Protein AF-A0A846D4P1-F1 (afdb_monomer)

Structure (mmCIF, N/CA/C/O backbone):
data_AF-A0A846D4P1-F1
#
_entry.id   AF-A0A846D4P1-F1
#
loop_
_atom_site.group_PDB
_atom_site.id
_atom_site.type_symbol
_atom_site.label_atom_id
_atom_site.label_alt_id
_atom_site.label_comp_id
_atom_site.label_asym_id
_atom_site.label_entity_id
_atom_site.label_seq_id
_atom_site.pdbx_PDB_ins_code
_atom_site.Cartn_x
_atom_site.Cartn_y
_atom_site.Cartn_z
_atom_site.occupancy
_atom_site.B_iso_or_equiv
_atom_site.auth_seq_id
_atom_site.auth_comp_id
_atom_site.auth_asym_id
_atom_site.auth_atom_id
_atom_site.pdbx_PDB_model_num
ATOM 1 N N . MET A 1 1 ? 33.979 7.233 -30.137 1.00 28.39 1 MET A N 1
ATOM 2 C CA . MET A 1 1 ? 33.998 6.087 -29.205 1.00 28.39 1 MET A CA 1
ATOM 3 C C . MET A 1 1 ? 32.798 6.256 -28.294 1.00 28.39 1 MET A C 1
ATOM 5 O O . MET A 1 1 ? 32.695 7.338 -27.726 1.00 28.39 1 MET A O 1
ATOM 9 N N . PRO A 1 2 ? 31.847 5.309 -28.233 1.00 34.62 2 PRO A N 1
ATOM 10 C CA . PRO A 1 2 ? 30.756 5.423 -27.276 1.00 34.62 2 PRO A CA 1
ATOM 11 C C . PRO A 1 2 ? 31.364 5.393 -25.873 1.00 34.62 2 PRO A C 1
ATOM 13 O O . PRO A 1 2 ? 32.268 4.601 -25.602 1.00 34.62 2 PRO A O 1
ATOM 16 N N . VAL A 1 3 ? 30.928 6.322 -25.028 1.00 36.78 3 VAL A N 1
ATOM 17 C CA . VAL A 1 3 ? 31.307 6.387 -23.617 1.00 36.78 3 VAL A CA 1
ATOM 18 C C . VAL A 1 3 ? 30.962 5.029 -23.009 1.00 36.78 3 VAL A C 1
ATOM 20 O O . VAL A 1 3 ? 29.818 4.590 -23.101 1.00 36.78 3 VAL A O 1
ATOM 23 N N . GLY A 1 4 ? 31.962 4.319 -22.487 1.00 37.34 4 GLY A N 1
ATOM 24 C CA . GLY A 1 4 ? 31.746 3.028 -21.847 1.00 37.34 4 GLY A CA 1
ATOM 25 C C . GLY A 1 4 ? 30.900 3.239 -20.601 1.00 37.34 4 GLY A C 1
ATOM 26 O O . GLY A 1 4 ? 31.404 3.730 -19.597 1.00 37.34 4 GLY A O 1
ATOM 27 N N . TYR A 1 5 ? 29.610 2.925 -20.684 1.00 44.97 5 TYR A N 1
ATOM 28 C CA . TYR A 1 5 ? 28.741 2.898 -19.516 1.00 44.97 5 TYR A CA 1
ATOM 29 C C . TYR A 1 5 ? 29.242 1.808 -18.563 1.00 44.97 5 TYR A C 1
ATOM 31 O O . TYR A 1 5 ? 29.567 0.703 -19.004 1.00 44.97 5 TYR A O 1
ATOM 39 N N . GLU A 1 6 ? 29.317 2.110 -17.265 1.00 45.12 6 GLU A N 1
ATOM 40 C CA . GLU A 1 6 ? 29.681 1.112 -16.258 1.00 45.12 6 GLU A CA 1
ATOM 41 C C . GLU A 1 6 ? 28.754 -0.116 -16.352 1.00 45.12 6 GLU A C 1
ATOM 43 O O . GLU A 1 6 ? 27.560 0.019 -16.673 1.00 45.12 6 GLU A O 1
ATOM 48 N N . PRO A 1 7 ? 29.273 -1.335 -16.103 1.00 51.81 7 PRO A N 1
ATOM 49 C CA . PRO A 1 7 ? 28.432 -2.517 -16.018 1.00 51.81 7 PRO A CA 1
ATOM 50 C C . PRO A 1 7 ? 27.329 -2.256 -14.999 1.00 51.81 7 PRO A C 1
ATOM 52 O O . PRO A 1 7 ? 27.557 -1.669 -13.943 1.00 51.81 7 PRO A O 1
ATOM 55 N N . TYR A 1 8 ? 26.118 -2.666 -15.357 1.00 55.81 8 TYR A N 1
ATOM 56 C CA . TYR A 1 8 ? 24.952 -2.518 -14.507 1.00 55.81 8 TYR A CA 1
ATOM 57 C C . TYR A 1 8 ? 25.258 -2.981 -13.076 1.00 55.81 8 TYR A C 1
ATOM 59 O O . TYR A 1 8 ? 25.902 -4.029 -12.928 1.00 55.81 8 TYR A O 1
ATOM 67 N N . PRO A 1 9 ? 24.856 -2.233 -12.030 1.00 57.22 9 PRO A N 1
ATOM 68 C CA . PRO A 1 9 ? 25.246 -2.570 -10.673 1.00 57.22 9 PRO A CA 1
ATOM 69 C C . PRO A 1 9 ? 24.763 -3.985 -10.343 1.00 57.22 9 PRO A C 1
ATOM 71 O O . PRO A 1 9 ? 23.569 -4.257 -10.252 1.00 57.22 9 PRO A O 1
ATOM 74 N N . LYS A 1 10 ? 25.724 -4.898 -10.158 1.00 62.25 10 LYS A N 1
ATOM 75 C CA . LYS A 1 10 ? 25.488 -6.310 -9.803 1.00 62.25 10 LYS A CA 1
ATOM 76 C C . LYS A 1 10 ? 25.004 -6.494 -8.361 1.00 62.25 10 LYS A C 1
ATOM 78 O O . LYS A 1 10 ? 24.824 -7.624 -7.912 1.00 62.25 10 LYS A O 1
ATOM 83 N N . LYS A 1 11 ? 24.836 -5.387 -7.636 1.00 65.62 11 LYS A N 1
ATOM 84 C CA . LYS A 1 11 ? 24.346 -5.325 -6.267 1.00 65.62 11 LYS A CA 1
ATOM 85 C C . LYS A 1 11 ? 23.117 -4.427 -6.227 1.00 65.62 11 LYS A C 1
ATOM 87 O O . LYS A 1 11 ? 23.155 -3.306 -6.734 1.00 65.62 11 LYS A O 1
ATOM 92 N N . ILE A 1 12 ? 22.046 -4.924 -5.619 1.00 69.69 12 ILE A N 1
ATOM 93 C CA . ILE A 1 12 ? 20.823 -4.144 -5.424 1.00 69.69 12 ILE A CA 1
ATOM 94 C C . ILE A 1 12 ? 21.092 -3.034 -4.395 1.00 69.69 12 ILE A C 1
ATOM 96 O O . ILE A 1 12 ? 21.720 -3.321 -3.369 1.00 69.69 12 ILE A O 1
ATOM 100 N N . PRO A 1 13 ? 20.596 -1.798 -4.610 1.00 71.69 13 PRO A N 1
ATOM 1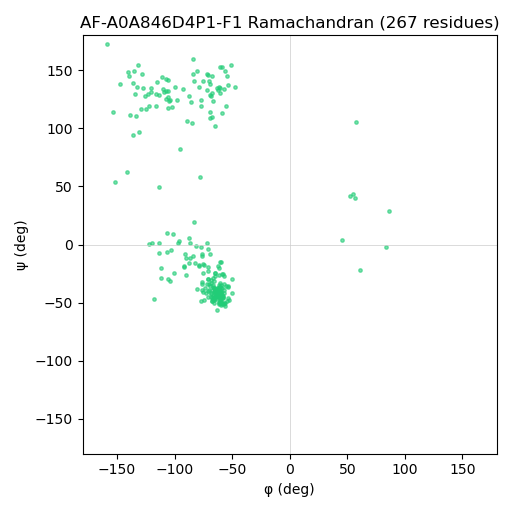01 C CA . PRO A 1 13 ? 20.556 -0.766 -3.573 1.00 71.69 13 PRO A CA 1
ATOM 102 C C . PRO A 1 13 ? 19.910 -1.279 -2.284 1.00 71.69 13 PRO A C 1
ATOM 104 O O . PRO A 1 13 ? 19.079 -2.196 -2.318 1.00 71.69 13 PRO A O 1
ATOM 107 N N . SER A 1 14 ? 20.256 -0.690 -1.140 1.00 73.62 14 SER A N 1
ATOM 108 C CA . SER A 1 14 ? 19.686 -1.115 0.138 1.00 73.62 14 SER A CA 1
ATOM 109 C C . SER A 1 14 ? 18.166 -0.948 0.136 1.00 73.62 14 SER A C 1
ATOM 111 O O . SER A 1 14 ? 17.614 -0.094 -0.556 1.00 73.62 14 SER A O 1
ATOM 113 N N . ALA A 1 15 ? 17.458 -1.751 0.929 1.00 73.00 15 ALA A N 1
ATOM 114 C CA . ALA A 1 15 ? 15.995 -1.759 0.932 1.00 73.00 15 ALA A CA 1
ATOM 115 C C . ALA A 1 15 ? 15.375 -0.377 1.254 1.00 73.00 15 ALA A C 1
ATOM 117 O O . ALA A 1 15 ? 14.273 -0.080 0.809 1.00 73.00 15 ALA A O 1
ATOM 118 N N . ASN A 1 16 ? 16.097 0.496 1.962 1.00 69.44 16 ASN A N 1
ATOM 119 C CA . ASN A 1 16 ? 15.641 1.851 2.286 1.00 69.44 16 ASN A CA 1
ATOM 120 C C . ASN A 1 16 ? 15.797 2.850 1.129 1.00 69.44 16 ASN A C 1
ATOM 122 O O . ASN A 1 16 ? 15.146 3.894 1.140 1.00 69.44 16 ASN A O 1
ATOM 126 N N . GLU A 1 17 ? 16.639 2.531 0.147 1.00 73.44 17 GLU A N 1
ATOM 127 C CA . GLU A 1 17 ? 16.913 3.378 -1.014 1.00 73.44 17 GLU A CA 1
ATOM 128 C C . GLU A 1 17 ? 15.954 3.077 -2.167 1.00 73.44 17 GLU A C 1
ATOM 130 O O . GLU A 1 17 ? 15.654 3.970 -2.935 1.00 73.44 17 GLU A O 1
ATOM 135 N N . ARG A 1 18 ? 15.397 1.864 -2.277 1.00 80.56 18 ARG A N 1
ATOM 136 C CA . ARG A 1 18 ? 14.581 1.437 -3.434 1.00 80.56 18 ARG A CA 1
ATOM 137 C C . ARG A 1 18 ? 13.074 1.453 -3.167 1.00 80.56 18 ARG A C 1
ATOM 139 O O . ARG A 1 18 ? 12.574 0.667 -2.373 1.00 80.56 18 ARG A O 1
ATOM 146 N N . ARG A 1 19 ? 12.313 2.257 -3.912 1.00 82.19 19 ARG A N 1
ATOM 147 C CA . ARG A 1 19 ? 10.835 2.291 -3.858 1.00 82.19 19 ARG A CA 1
ATOM 148 C C . ARG A 1 19 ? 10.160 1.603 -5.037 1.00 82.19 19 ARG A C 1
ATOM 150 O O . ARG A 1 19 ? 9.074 1.047 -4.872 1.00 82.19 19 ARG A O 1
ATOM 157 N N . VAL A 1 20 ? 10.790 1.622 -6.208 1.00 87.56 20 VAL A N 1
ATOM 158 C CA . VAL A 1 20 ? 10.239 1.056 -7.445 1.00 87.56 20 VAL A CA 1
ATOM 159 C C . VAL A 1 20 ? 11.288 0.198 -8.134 1.00 87.56 20 VAL A C 1
ATOM 161 O O . VAL A 1 20 ? 12.442 0.606 -8.238 1.00 87.56 20 VAL A O 1
ATOM 164 N N . ILE A 1 21 ? 10.895 -0.981 -8.616 1.00 88.88 21 ILE A N 1
ATOM 165 C CA . ILE A 1 21 ? 11.756 -1.842 -9.432 1.00 88.88 21 ILE A CA 1
ATOM 166 C C . ILE A 1 21 ? 11.103 -2.066 -10.792 1.00 88.88 21 ILE A C 1
ATOM 168 O O . ILE A 1 21 ? 9.923 -2.402 -10.860 1.00 88.88 21 ILE A O 1
ATOM 172 N N . ILE A 1 22 ? 11.859 -1.892 -11.872 1.00 86.81 22 ILE A N 1
ATOM 173 C CA . ILE A 1 22 ? 11.429 -2.257 -13.225 1.00 86.81 22 ILE A CA 1
ATOM 174 C C . ILE A 1 22 ? 12.185 -3.517 -13.628 1.00 86.81 22 ILE A C 1
ATOM 176 O O . ILE A 1 22 ? 13.410 -3.487 -13.739 1.00 86.81 22 ILE A O 1
ATOM 180 N N . VAL A 1 23 ? 11.451 -4.598 -13.870 1.00 87.81 23 VAL A N 1
ATOM 181 C CA . VAL A 1 23 ? 12.016 -5.865 -14.334 1.00 87.81 23 VAL A CA 1
ATOM 182 C C . VAL A 1 23 ? 12.129 -5.838 -15.854 1.00 87.81 23 VAL A C 1
ATOM 184 O O . VAL A 1 23 ? 11.139 -5.623 -16.558 1.00 87.81 23 VAL A O 1
ATOM 187 N N . LEU A 1 24 ? 13.331 -6.038 -16.375 1.00 81.94 24 LEU A N 1
ATOM 188 C CA . LEU A 1 24 ? 13.642 -6.012 -17.800 1.00 81.94 24 LEU A CA 1
ATOM 189 C C . LEU A 1 24 ? 14.537 -7.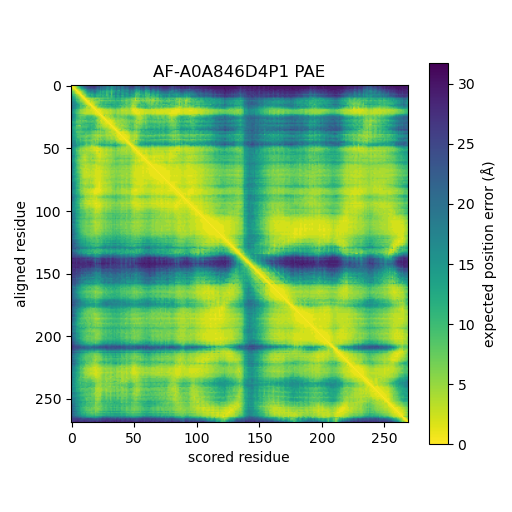199 -18.145 1.00 81.94 24 LEU A C 1
ATOM 191 O O . LEU A 1 24 ? 15.370 -7.563 -17.326 1.00 81.94 24 LEU A O 1
ATOM 195 N N . PRO A 1 25 ? 14.463 -7.748 -19.362 1.00 76.00 25 PRO A N 1
ATOM 196 C CA . PRO A 1 25 ? 15.445 -8.741 -19.767 1.00 76.00 25 PRO A CA 1
ATOM 197 C C . PRO A 1 25 ? 16.801 -8.060 -20.017 1.00 76.00 25 PRO A C 1
ATOM 199 O O . PRO A 1 25 ? 16.860 -6.909 -20.469 1.00 76.00 25 PRO A O 1
ATOM 202 N N . GLY A 1 26 ? 17.901 -8.759 -19.723 1.00 69.75 26 GLY A N 1
ATOM 203 C CA . GLY A 1 26 ? 19.260 -8.209 -19.817 1.00 69.75 26 GLY A CA 1
ATOM 204 C C . GLY A 1 26 ? 19.621 -7.590 -21.177 1.00 69.75 26 GLY A C 1
ATOM 205 O O . GLY A 1 26 ? 20.247 -6.532 -21.239 1.00 69.75 26 GLY A O 1
ATOM 206 N N . ASP A 1 27 ? 19.151 -8.172 -22.283 1.00 70.62 27 ASP A N 1
ATOM 207 C CA . ASP A 1 27 ? 19.361 -7.653 -23.644 1.00 70.62 27 ASP A CA 1
ATOM 208 C C . ASP A 1 27 ? 18.662 -6.302 -23.885 1.00 70.62 27 ASP A C 1
ATOM 210 O O . ASP A 1 27 ? 19.149 -5.447 -24.632 1.00 70.62 27 ASP A O 1
ATOM 214 N N . LYS A 1 28 ? 17.525 -6.079 -23.223 1.00 70.75 28 LYS A N 1
ATOM 215 C CA . LYS A 1 28 ? 16.766 -4.830 -23.279 1.00 70.75 28 LYS A CA 1
ATOM 216 C C . LYS A 1 28 ? 17.413 -3.725 -22.455 1.00 70.75 28 LYS A C 1
ATOM 218 O O . LYS A 1 28 ? 17.336 -2.572 -22.871 1.00 70.75 28 LYS A O 1
ATOM 223 N N . ILE A 1 29 ? 18.084 -4.052 -21.351 1.00 68.81 29 ILE A N 1
ATOM 224 C CA . ILE A 1 29 ? 18.858 -3.076 -20.565 1.00 68.81 29 ILE A CA 1
ATOM 225 C C . ILE A 1 29 ? 19.958 -2.450 -21.437 1.00 68.81 29 ILE A C 1
ATOM 227 O O . ILE A 1 29 ? 20.115 -1.228 -21.454 1.00 68.81 29 ILE A O 1
ATOM 231 N N . GLU A 1 30 ? 20.650 -3.261 -22.239 1.00 67.75 30 GLU A N 1
ATOM 232 C CA . GLU A 1 30 ? 21.660 -2.770 -23.187 1.00 67.75 30 GLU A CA 1
ATOM 233 C C . GLU A 1 30 ? 21.044 -1.996 -24.367 1.00 67.75 30 GLU A C 1
ATOM 235 O O . GLU A 1 30 ? 21.612 -1.009 -24.835 1.00 67.75 30 GLU A O 1
ATOM 240 N N . GLN A 1 31 ? 19.848 -2.371 -24.834 1.00 69.00 31 GLN A N 1
ATOM 241 C CA . GLN A 1 31 ? 19.131 -1.594 -25.856 1.00 69.00 31 GLN A CA 1
ATOM 242 C C . GLN A 1 31 ? 18.710 -0.208 -25.348 1.00 69.00 31 GLN A C 1
ATOM 244 O O . GLN A 1 31 ? 18.798 0.759 -26.103 1.00 69.00 31 GLN A O 1
ATOM 249 N N . ILE A 1 32 ? 18.307 -0.085 -24.077 1.00 69.12 32 ILE A N 1
ATOM 250 C CA . ILE A 1 32 ? 17.922 1.199 -23.471 1.00 69.12 32 ILE A CA 1
ATOM 251 C C . ILE A 1 32 ? 19.087 2.187 -23.488 1.00 69.12 32 ILE A C 1
ATOM 253 O O . ILE A 1 32 ? 18.875 3.347 -23.826 1.00 69.12 32 ILE A O 1
ATOM 257 N N . ARG A 1 33 ? 20.312 1.729 -23.205 1.00 67.94 33 ARG A N 1
ATOM 258 C CA . ARG A 1 33 ? 21.530 2.563 -23.231 1.00 67.94 33 ARG A CA 1
ATOM 259 C C . ARG A 1 33 ? 21.802 3.207 -24.587 1.00 67.94 33 ARG A C 1
ATOM 261 O O . ARG A 1 33 ? 22.443 4.248 -24.657 1.00 67.94 33 ARG A O 1
ATOM 268 N N . ASN A 1 34 ? 21.303 2.593 -25.655 1.00 69.25 34 ASN A N 1
ATOM 269 C CA . ASN A 1 34 ? 21.483 3.058 -27.023 1.00 69.25 34 ASN A CA 1
ATOM 270 C C . ASN A 1 34 ? 20.285 3.885 -27.543 1.00 69.25 34 ASN A C 1
ATOM 272 O O . ASN A 1 34 ? 20.297 4.319 -28.697 1.00 69.25 34 ASN A O 1
ATOM 276 N N . ASP A 1 35 ? 19.245 4.115 -26.727 1.00 72.31 35 ASP A N 1
ATOM 277 C CA . ASP A 1 35 ? 18.084 4.935 -27.096 1.00 72.31 35 ASP A CA 1
ATOM 278 C C . ASP A 1 35 ? 18.426 6.434 -27.056 1.00 72.31 35 ASP A C 1
ATOM 280 O O . ASP A 1 35 ? 19.085 6.924 -26.142 1.00 72.31 35 ASP A O 1
ATOM 284 N N . LYS A 1 36 ? 17.912 7.213 -28.016 1.00 70.75 36 LYS A N 1
ATOM 285 C CA . LYS A 1 36 ? 18.115 8.676 -28.070 1.00 70.75 36 LYS A CA 1
ATOM 286 C C . LYS A 1 36 ? 17.541 9.418 -26.856 1.00 70.75 36 LYS A C 1
ATOM 288 O O . LYS A 1 36 ? 17.913 10.560 -26.608 1.00 70.75 36 LYS A O 1
ATOM 293 N N . ASN A 1 37 ? 16.611 8.802 -26.130 1.00 69.19 37 ASN A N 1
ATOM 294 C CA . ASN A 1 37 ? 16.033 9.318 -24.894 1.00 69.19 37 ASN A CA 1
ATOM 295 C C . ASN A 1 37 ? 16.635 8.665 -23.642 1.00 69.19 37 ASN A C 1
ATOM 297 O O . ASN A 1 37 ? 16.105 8.897 -22.552 1.00 69.19 37 ASN A O 1
ATOM 301 N N . TYR A 1 38 ? 17.709 7.874 -23.773 1.00 72.00 38 TYR A N 1
ATOM 302 C CA . TYR A 1 38 ? 18.373 7.232 -22.640 1.00 72.00 38 TYR A CA 1
ATOM 303 C C . TYR A 1 38 ? 18.726 8.245 -21.561 1.00 72.00 38 TYR A C 1
ATOM 305 O O . TYR A 1 38 ? 18.354 8.041 -20.416 1.00 72.00 38 TYR A O 1
ATOM 313 N N . ASP A 1 39 ? 19.324 9.379 -21.930 1.00 69.00 39 ASP A N 1
ATOM 314 C CA . ASP A 1 39 ? 19.731 10.399 -20.961 1.00 69.00 39 ASP A CA 1
ATOM 315 C C . ASP A 1 39 ? 18.548 10.931 -20.143 1.00 69.00 39 ASP A C 1
ATOM 317 O O . ASP A 1 39 ? 18.680 11.129 -18.943 1.00 69.00 39 ASP A O 1
ATOM 321 N N . LYS A 1 40 ? 17.359 11.092 -20.743 1.00 71.19 40 LYS A N 1
ATOM 322 C CA . LYS A 1 40 ? 16.149 11.529 -20.019 1.00 71.19 40 LYS A CA 1
ATOM 323 C C . LYS A 1 40 ? 15.607 10.446 -19.093 1.00 71.19 40 LYS A C 1
ATOM 325 O O . LYS A 1 40 ? 15.164 10.746 -17.988 1.00 71.19 40 LYS A O 1
ATOM 330 N N . PHE A 1 41 ? 15.623 9.195 -19.541 1.00 72.88 41 PHE A N 1
ATOM 331 C CA . PHE A 1 41 ? 15.202 8.060 -18.724 1.00 72.88 41 PHE A CA 1
ATOM 332 C C . PHE A 1 41 ? 16.166 7.827 -17.561 1.00 72.88 41 PHE A C 1
ATOM 334 O O . PHE A 1 41 ? 15.736 7.751 -16.413 1.00 72.88 41 PHE A O 1
ATOM 341 N N . TYR A 1 42 ? 17.465 7.802 -17.846 1.00 70.44 42 TYR A N 1
ATOM 342 C CA . TYR A 1 42 ? 18.534 7.678 -16.870 1.00 70.44 42 TYR A CA 1
ATOM 343 C C . TYR A 1 42 ? 18.501 8.836 -15.871 1.00 70.44 42 TYR A C 1
ATOM 345 O O . TYR A 1 42 ? 18.518 8.586 -14.672 1.00 70.44 42 TYR A O 1
ATOM 353 N N . GLN A 1 43 ? 18.304 10.079 -16.328 1.00 66.81 43 GLN A N 1
ATOM 354 C CA . GLN A 1 43 ? 18.055 11.219 -15.442 1.00 66.81 43 GLN A CA 1
ATOM 355 C C . GLN A 1 43 ? 16.786 11.038 -14.607 1.00 66.81 43 GLN A C 1
ATOM 357 O O . GLN A 1 43 ? 16.813 11.365 -13.430 1.00 66.81 43 GLN A O 1
ATOM 362 N N . SER A 1 44 ? 15.685 10.498 -15.140 1.00 67.69 44 SER A N 1
ATOM 363 C CA . SER A 1 44 ? 14.467 10.257 -14.342 1.00 67.69 44 SER A CA 1
ATOM 364 C C . SER A 1 44 ? 14.656 9.188 -13.258 1.00 67.69 44 SER A C 1
ATOM 366 O O . SER A 1 44 ? 14.014 9.244 -12.210 1.00 67.69 44 SER A O 1
ATOM 368 N N . ILE A 1 45 ? 15.561 8.235 -13.493 1.00 70.56 45 ILE A N 1
ATOM 369 C CA . ILE A 1 45 ? 15.947 7.212 -12.519 1.00 70.56 45 ILE A CA 1
ATOM 370 C C . ILE A 1 45 ? 16.898 7.810 -11.477 1.00 70.56 45 ILE A C 1
ATOM 372 O O . ILE A 1 45 ? 16.639 7.666 -10.286 1.00 70.56 45 ILE A O 1
ATOM 376 N N . GLN A 1 46 ? 17.939 8.528 -11.914 1.00 63.84 46 GLN A N 1
ATOM 377 C CA . GLN A 1 46 ? 18.915 9.188 -11.038 1.00 63.84 46 GLN A CA 1
ATOM 378 C C . GLN A 1 46 ? 18.295 10.299 -10.189 1.00 63.84 46 GLN A C 1
ATOM 380 O O . GLN A 1 46 ? 18.600 10.419 -9.018 1.00 63.84 46 GLN A O 1
ATOM 385 N N . THR A 1 47 ? 17.391 11.108 -10.741 1.00 60.34 47 THR A N 1
ATOM 386 C CA . THR A 1 47 ? 16.777 12.223 -9.994 1.00 60.34 47 THR A CA 1
ATOM 387 C C . THR A 1 47 ? 15.931 11.716 -8.829 1.00 60.34 47 THR A C 1
ATOM 389 O O . THR A 1 47 ? 15.750 12.421 -7.841 1.00 60.34 47 THR A O 1
ATOM 392 N N . ASN A 1 48 ? 15.400 10.499 -8.944 1.00 62.91 48 ASN A N 1
ATOM 393 C CA . ASN A 1 48 ? 14.568 9.921 -7.906 1.00 62.91 48 ASN A CA 1
ATOM 394 C C . ASN A 1 48 ? 15.357 9.083 -6.900 1.00 62.91 48 ASN A C 1
ATOM 396 O O . ASN A 1 48 ? 14.785 8.819 -5.850 1.00 62.91 48 ASN A O 1
ATOM 400 N N . ASP A 1 49 ? 16.576 8.610 -7.214 1.00 68.19 49 ASP A N 1
ATOM 401 C CA . ASP A 1 49 ? 17.419 7.658 -6.443 1.00 68.19 49 ASP A CA 1
ATOM 402 C C . ASP A 1 49 ? 16.696 6.407 -5.882 1.00 68.19 49 ASP A C 1
ATOM 404 O O . ASP A 1 49 ? 17.279 5.561 -5.211 1.00 68.19 49 ASP A O 1
ATOM 408 N N . GLN A 1 50 ? 15.410 6.262 -6.200 1.00 80.88 50 GLN A N 1
ATOM 409 C CA . GLN A 1 50 ? 14.453 5.337 -5.609 1.00 80.88 50 GLN A CA 1
ATOM 410 C C . GLN A 1 50 ? 13.880 4.363 -6.626 1.00 80.88 50 GLN A C 1
ATOM 412 O O . GLN A 1 50 ? 13.035 3.531 -6.287 1.00 80.88 50 GLN A O 1
ATOM 417 N N . THR A 1 51 ? 14.333 4.454 -7.873 1.00 83.19 51 THR A N 1
ATOM 418 C CA . THR A 1 51 ? 13.982 3.507 -8.924 1.00 83.19 51 THR A CA 1
ATOM 419 C C . THR A 1 51 ? 15.189 2.670 -9.262 1.00 83.19 51 THR A C 1
ATOM 421 O O . THR A 1 51 ? 16.267 3.193 -9.522 1.00 83.19 51 THR A O 1
ATOM 424 N N . TRP A 1 52 ? 14.989 1.364 -9.305 1.00 83.44 52 TRP A N 1
ATOM 425 C CA . TRP A 1 52 ? 16.016 0.432 -9.707 1.00 83.44 52 TRP A CA 1
ATOM 426 C C . TRP A 1 52 ? 15.545 -0.352 -10.924 1.00 83.44 52 TRP A C 1
ATOM 428 O O . TRP A 1 52 ? 14.403 -0.803 -11.005 1.00 83.44 52 TRP A O 1
ATOM 438 N N . LEU A 1 53 ? 16.423 -0.480 -11.906 1.00 81.94 53 LEU A N 1
ATOM 439 C CA . LEU A 1 53 ? 16.217 -1.429 -12.983 1.00 81.94 53 LEU A CA 1
ATOM 440 C C . LEU A 1 53 ? 16.724 -2.779 -12.475 1.00 81.94 53 LEU A C 1
ATOM 442 O O . LEU A 1 53 ? 17.717 -2.820 -11.750 1.00 81.94 53 LEU A O 1
ATOM 446 N N . MET A 1 54 ? 16.101 -3.871 -12.901 1.00 84.69 54 MET A N 1
ATOM 447 C CA . MET A 1 54 ? 16.532 -5.219 -12.546 1.00 84.69 54 MET A CA 1
ATOM 448 C C . MET A 1 54 ? 16.433 -6.168 -13.741 1.00 84.69 54 MET A C 1
ATOM 450 O O . MET A 1 54 ? 15.493 -6.058 -14.528 1.00 84.69 54 MET A O 1
ATOM 454 N N . ASP A 1 55 ? 17.372 -7.109 -13.840 1.00 84.19 55 ASP A N 1
ATOM 455 C CA . ASP A 1 55 ? 17.291 -8.260 -14.739 1.00 84.19 55 ASP A CA 1
ATOM 456 C C . ASP A 1 55 ? 16.452 -9.373 -14.096 1.00 84.19 55 ASP A C 1
ATOM 458 O O . ASP A 1 55 ? 16.552 -9.618 -12.891 1.00 84.19 55 ASP A O 1
ATOM 462 N N . ASN A 1 56 ? 15.623 -10.057 -14.882 1.00 84.81 56 ASN A N 1
ATOM 463 C CA . ASN A 1 56 ? 14.846 -11.190 -14.391 1.00 84.81 56 ASN A CA 1
ATOM 464 C C . ASN A 1 56 ? 15.684 -12.467 -14.195 1.00 84.81 56 ASN A C 1
ATOM 466 O O . ASN A 1 56 ? 15.246 -13.390 -13.507 1.00 84.81 56 ASN A O 1
ATOM 470 N N . LEU A 1 57 ? 16.884 -12.541 -14.776 1.00 86.81 57 LEU A N 1
ATOM 471 C CA . LEU A 1 57 ? 17.767 -13.700 -14.661 1.00 86.81 57 LEU A CA 1
ATOM 472 C C . LEU A 1 57 ? 18.617 -13.641 -13.384 1.00 86.81 57 LEU A C 1
ATOM 474 O O . LEU A 1 57 ? 19.615 -12.925 -13.300 1.00 86.81 57 LEU A O 1
ATOM 478 N N . ILE A 1 58 ? 18.253 -14.457 -12.389 1.00 87.00 58 ILE A N 1
ATOM 479 C CA . ILE A 1 58 ? 18.935 -14.533 -11.081 1.00 87.00 58 ILE A CA 1
ATOM 480 C C . ILE A 1 58 ? 20.433 -14.857 -11.223 1.00 87.00 58 ILE A C 1
ATOM 482 O O . ILE A 1 58 ? 21.254 -14.357 -10.456 1.00 87.00 58 ILE A O 1
ATOM 486 N N . GLU A 1 59 ? 20.796 -15.664 -12.220 1.00 86.44 59 GLU A N 1
ATOM 487 C CA . GLU A 1 59 ? 22.175 -16.077 -12.520 1.00 86.44 59 GLU A CA 1
ATOM 488 C C . GLU A 1 59 ? 23.117 -14.925 -12.901 1.00 86.44 59 GLU A C 1
ATOM 490 O O . GLU A 1 59 ? 24.335 -15.059 -12.769 1.00 86.44 59 GLU A O 1
ATOM 495 N N . ASN A 1 60 ? 22.576 -13.766 -13.290 1.00 84.44 60 ASN A N 1
ATOM 496 C CA . ASN A 1 60 ? 23.371 -12.577 -13.601 1.00 84.44 60 ASN A CA 1
ATOM 497 C C . ASN A 1 60 ? 23.892 -11.856 -12.344 1.00 84.44 60 ASN A C 1
ATOM 499 O O . ASN A 1 60 ? 24.730 -10.952 -12.440 1.00 84.44 60 ASN A O 1
ATOM 503 N N . TYR A 1 61 ? 23.446 -12.277 -11.158 1.00 84.69 61 TYR A N 1
ATOM 504 C CA . TYR A 1 61 ? 23.806 -11.689 -9.876 1.00 84.69 61 TYR A CA 1
ATOM 505 C C . TYR A 1 61 ? 24.751 -12.594 -9.081 1.00 84.69 61 TYR A C 1
ATOM 507 O O . TYR A 1 61 ? 24.632 -13.814 -9.083 1.00 84.69 61 TYR A O 1
ATOM 515 N N . GLN A 1 62 ? 25.707 -11.977 -8.382 1.00 85.94 62 GLN A N 1
ATOM 516 C CA . GLN A 1 62 ? 26.728 -12.687 -7.592 1.00 85.94 62 GLN A CA 1
ATOM 517 C C . GLN A 1 62 ? 26.562 -12.480 -6.083 1.00 85.94 62 GLN A C 1
ATOM 519 O O . GLN A 1 62 ? 27.084 -13.257 -5.288 1.00 85.94 62 GLN A O 1
ATOM 524 N N . ASP A 1 63 ? 25.846 -11.430 -5.686 1.00 86.50 63 ASP A N 1
ATOM 525 C CA . ASP A 1 63 ? 25.640 -11.075 -4.289 1.00 86.50 63 ASP A CA 1
ATOM 526 C C . ASP A 1 63 ? 24.580 -11.993 -3.634 1.00 86.50 63 ASP A C 1
ATOM 528 O O . ASP A 1 63 ? 23.453 -12.075 -4.133 1.00 86.50 63 ASP A O 1
ATOM 532 N N . PRO A 1 64 ? 24.891 -12.692 -2.524 1.00 88.00 64 PRO A N 1
ATOM 533 C CA . PRO A 1 64 ? 23.964 -13.645 -1.909 1.00 88.00 64 PRO A CA 1
ATOM 534 C C . PRO A 1 64 ? 22.649 -13.027 -1.413 1.00 88.00 64 PRO A C 1
ATOM 536 O O . PRO A 1 64 ? 21.595 -13.656 -1.532 1.00 88.00 64 PRO A O 1
ATOM 539 N N . GLU A 1 65 ? 22.689 -11.805 -0.870 1.00 86.88 65 GLU A N 1
ATOM 540 C CA . GLU A 1 65 ? 21.488 -11.102 -0.392 1.00 86.88 65 GLU A CA 1
ATOM 541 C C . GLU A 1 65 ? 20.562 -10.758 -1.558 1.00 86.88 65 GLU A C 1
ATOM 543 O O . GLU A 1 65 ? 19.355 -11.009 -1.507 1.00 86.88 65 GLU A O 1
ATOM 548 N N . THR A 1 66 ? 21.151 -10.260 -2.643 1.00 86.62 66 THR A N 1
ATOM 549 C CA . THR A 1 66 ? 20.487 -10.014 -3.920 1.00 86.62 66 THR A CA 1
ATOM 550 C C . THR A 1 66 ? 19.830 -11.285 -4.449 1.00 86.62 66 THR A C 1
ATOM 552 O O . THR A 1 66 ? 18.630 -11.287 -4.706 1.00 86.62 66 THR A O 1
ATOM 555 N N . ILE A 1 67 ? 20.571 -12.391 -4.546 1.00 89.81 67 ILE A N 1
ATOM 556 C CA . ILE A 1 67 ? 20.046 -13.672 -5.041 1.00 89.81 67 ILE A CA 1
ATOM 557 C C . ILE A 1 67 ? 18.867 -14.155 -4.184 1.00 89.81 67 ILE A C 1
ATOM 559 O O . ILE A 1 67 ? 17.858 -14.611 -4.721 1.00 89.81 67 ILE A O 1
ATOM 563 N N . SER A 1 68 ? 18.971 -14.050 -2.856 1.00 91.06 68 SER A N 1
ATOM 564 C CA . SER A 1 68 ? 17.893 -14.424 -1.933 1.00 91.06 68 SER A CA 1
ATOM 565 C C . SER A 1 68 ? 16.630 -13.586 -2.161 1.00 91.06 68 SER A C 1
ATOM 567 O O . SER A 1 68 ? 15.525 -14.122 -2.263 1.00 91.06 68 SER A O 1
ATOM 569 N N . PHE A 1 69 ? 16.795 -12.271 -2.319 1.00 90.12 69 PHE A N 1
ATOM 570 C CA . PHE A 1 69 ? 15.698 -11.363 -2.637 1.00 90.12 69 PHE A CA 1
ATOM 571 C C . PHE A 1 69 ? 15.043 -11.691 -3.985 1.00 90.12 69 PHE A C 1
ATOM 573 O O . PHE A 1 69 ? 13.819 -11.778 -4.055 1.00 90.12 69 PHE A O 1
ATOM 580 N N . LEU A 1 70 ? 15.831 -11.949 -5.031 1.00 90.50 70 LEU A N 1
ATOM 581 C CA . LEU A 1 70 ? 15.305 -12.322 -6.347 1.00 90.50 70 LEU A CA 1
ATOM 582 C C . LEU A 1 70 ? 14.515 -13.631 -6.296 1.00 90.50 70 LEU A C 1
ATOM 584 O O . LEU A 1 70 ? 13.410 -13.693 -6.823 1.00 90.50 70 LEU A O 1
ATOM 588 N N . LYS A 1 71 ? 15.017 -14.647 -5.584 1.00 92.44 71 LYS A N 1
ATOM 589 C CA . LYS A 1 71 ? 14.286 -15.908 -5.374 1.00 92.44 71 LYS A CA 1
ATOM 590 C C . LYS A 1 71 ? 12.948 -15.699 -4.668 1.00 92.44 71 LYS A C 1
ATOM 592 O O . LYS A 1 71 ? 11.988 -16.399 -4.975 1.00 92.44 71 LYS A O 1
ATOM 597 N N . LYS A 1 72 ? 12.861 -14.740 -3.739 1.00 92.94 72 LYS A N 1
ATOM 598 C CA . LYS A 1 72 ? 11.588 -14.367 -3.104 1.00 92.94 72 LYS A CA 1
ATOM 599 C C . LYS A 1 72 ? 10.615 -13.778 -4.129 1.00 92.94 72 LYS A C 1
ATOM 601 O O . LYS A 1 72 ? 9.463 -14.198 -4.164 1.00 92.94 72 LYS A O 1
ATOM 606 N N . LEU A 1 73 ? 11.071 -12.851 -4.975 1.00 93.38 73 LEU A N 1
ATOM 607 C CA . LEU A 1 73 ? 10.241 -12.256 -6.031 1.00 93.38 73 LEU A CA 1
ATOM 608 C C . LEU A 1 73 ? 9.782 -13.291 -7.071 1.00 93.38 73 LEU A C 1
ATOM 610 O O . LEU A 1 73 ? 8.642 -13.242 -7.530 1.00 93.38 73 LEU A O 1
ATOM 614 N N . ASP A 1 74 ? 10.658 -14.230 -7.422 1.00 93.69 74 ASP A N 1
ATOM 615 C CA . ASP A 1 74 ? 10.365 -15.333 -8.338 1.00 93.69 74 ASP A CA 1
ATOM 616 C C . ASP A 1 74 ? 9.315 -16.285 -7.750 1.00 93.69 74 ASP A C 1
ATOM 618 O O . ASP A 1 74 ? 8.286 -16.551 -8.364 1.00 93.69 74 ASP A O 1
ATOM 622 N N . HIS A 1 75 ? 9.490 -16.690 -6.488 1.00 93.75 75 HIS A N 1
ATOM 623 C CA . HIS A 1 75 ? 8.510 -17.500 -5.761 1.00 93.75 75 HIS A CA 1
ATOM 624 C C . HIS A 1 75 ? 7.143 -16.800 -5.628 1.00 93.75 75 HIS A C 1
ATOM 626 O O . HIS A 1 75 ? 6.092 -17.442 -5.644 1.00 93.75 75 HIS A O 1
ATOM 632 N N . GLU A 1 76 ? 7.132 -15.470 -5.511 1.00 91.50 76 GLU A N 1
ATOM 633 C CA . GLU A 1 76 ? 5.912 -14.656 -5.514 1.00 91.50 76 GLU A CA 1
ATOM 634 C C . GLU A 1 76 ? 5.314 -14.450 -6.926 1.00 91.50 76 GLU A C 1
ATOM 636 O O . GLU A 1 76 ? 4.225 -13.883 -7.041 1.00 91.50 76 GLU A O 1
ATOM 641 N N . ASN A 1 77 ? 5.961 -14.963 -7.982 1.00 92.12 77 ASN A N 1
ATOM 642 C CA . ASN A 1 77 ? 5.602 -14.814 -9.399 1.00 92.12 77 ASN A CA 1
ATOM 643 C C . ASN A 1 77 ? 5.470 -13.344 -9.826 1.00 92.12 77 ASN A C 1
ATOM 645 O O . ASN A 1 77 ? 4.502 -12.942 -10.477 1.00 92.12 77 ASN A O 1
ATOM 649 N N . ILE A 1 78 ? 6.420 -12.515 -9.390 1.00 92.56 78 ILE A N 1
ATOM 650 C CA . ILE A 1 78 ? 6.480 -11.090 -9.741 1.00 92.56 78 ILE A CA 1
ATOM 651 C C . ILE A 1 78 ? 7.801 -10.694 -10.416 1.00 92.56 78 ILE A C 1
ATOM 653 O O . ILE A 1 78 ? 7.942 -9.542 -10.820 1.00 92.56 78 ILE A O 1
ATOM 657 N N . LEU A 1 79 ? 8.724 -11.640 -10.627 1.00 91.56 79 LEU A N 1
ATOM 658 C CA . LEU A 1 79 ? 10.005 -11.436 -11.321 1.00 91.56 79 LEU A CA 1
ATOM 659 C C . LEU A 1 79 ? 9.897 -11.516 -12.863 1.00 91.56 79 LEU A C 1
ATOM 661 O O . LEU A 1 79 ? 10.893 -11.716 -13.543 1.00 91.56 79 LEU A O 1
ATOM 665 N N . ASP A 1 80 ? 8.716 -11.356 -13.460 1.00 89.00 80 ASP A N 1
ATOM 666 C CA . ASP A 1 80 ? 8.595 -11.415 -14.924 1.00 89.00 80 ASP A CA 1
ATOM 667 C C . ASP A 1 80 ? 8.995 -10.115 -15.626 1.00 89.00 80 ASP A C 1
ATOM 669 O O . ASP A 1 80 ? 8.787 -9.002 -15.138 1.00 89.00 80 ASP A O 1
ATOM 673 N N . ASN A 1 81 ? 9.514 -10.265 -16.842 1.00 86.00 81 ASN A N 1
ATOM 674 C CA . ASN A 1 81 ? 9.884 -9.151 -17.703 1.00 86.00 81 ASN A CA 1
ATOM 675 C C . ASN A 1 81 ? 8.714 -8.205 -17.972 1.00 86.00 81 ASN A C 1
ATOM 677 O O . ASN A 1 81 ? 7.619 -8.612 -18.354 1.00 86.00 81 ASN A O 1
ATOM 681 N N . GLY A 1 82 ? 8.988 -6.911 -17.845 1.00 79.88 82 GLY A N 1
ATOM 682 C CA . GLY A 1 82 ? 8.001 -5.856 -18.013 1.00 79.88 82 GLY A CA 1
ATOM 683 C C . GLY A 1 82 ? 7.167 -5.579 -16.763 1.00 79.88 82 GLY A C 1
ATOM 684 O O . GLY A 1 82 ? 6.350 -4.655 -16.784 1.00 79.88 82 GLY A O 1
ATOM 685 N N . ASN A 1 83 ? 7.378 -6.323 -15.673 1.00 88.12 83 ASN A N 1
ATOM 686 C CA . ASN A 1 83 ? 6.749 -6.016 -14.400 1.00 88.12 83 ASN A CA 1
ATOM 687 C C . ASN A 1 83 ? 7.342 -4.753 -13.783 1.00 88.12 83 ASN A C 1
ATOM 689 O O . ASN A 1 83 ? 8.536 -4.462 -13.879 1.00 88.12 83 ASN A O 1
ATOM 693 N N . ILE A 1 84 ? 6.473 -4.016 -13.099 1.00 87.06 84 ILE A N 1
ATOM 694 C CA . ILE A 1 84 ? 6.848 -2.846 -12.318 1.00 87.06 84 ILE A CA 1
ATOM 695 C C . ILE A 1 84 ? 6.395 -3.104 -10.899 1.00 87.06 84 ILE A C 1
ATOM 697 O O . ILE A 1 84 ? 5.212 -3.335 -10.640 1.00 87.06 84 ILE A O 1
ATOM 701 N N . LEU A 1 85 ? 7.368 -3.113 -10.005 1.00 90.94 85 LEU A N 1
ATOM 702 C CA . LEU A 1 85 ? 7.217 -3.513 -8.626 1.00 90.94 85 LEU A CA 1
ATOM 703 C C . LEU A 1 85 ? 7.247 -2.276 -7.743 1.00 90.94 85 LEU A C 1
ATOM 705 O O . LEU A 1 85 ? 8.179 -1.479 -7.804 1.00 90.94 85 LEU A O 1
ATOM 709 N N . VAL A 1 86 ? 6.232 -2.137 -6.906 1.00 89.44 86 VAL A N 1
ATOM 710 C CA . VAL A 1 86 ? 6.058 -1.037 -5.962 1.00 89.44 86 VAL A CA 1
ATOM 711 C C . VAL A 1 86 ? 6.320 -1.583 -4.566 1.00 89.44 86 VAL A C 1
ATOM 713 O O . VAL A 1 86 ? 5.718 -2.581 -4.164 1.00 89.44 86 VAL A O 1
ATOM 716 N N . GLN A 1 87 ? 7.244 -0.959 -3.842 1.00 89.44 87 GLN A N 1
ATOM 717 C CA . GLN A 1 87 ? 7.621 -1.388 -2.500 1.00 89.44 87 GLN A CA 1
ATOM 718 C C . GLN A 1 87 ? 6.495 -1.126 -1.492 1.00 89.44 87 GLN A C 1
ATOM 720 O O . GLN A 1 87 ? 5.861 -0.066 -1.521 1.00 89.44 87 GLN A O 1
ATOM 725 N N . SER A 1 88 ? 6.301 -2.067 -0.567 1.00 84.50 88 SER A N 1
ATOM 726 C CA . SER A 1 88 ? 5.495 -1.874 0.641 1.00 84.50 88 SER A CA 1
ATOM 727 C C . SER A 1 88 ? 6.150 -0.868 1.600 1.00 84.50 88 SER A C 1
ATOM 729 O O . SER A 1 88 ? 7.369 -0.863 1.757 1.00 84.50 88 SER A O 1
ATOM 731 N N . SER A 1 89 ? 5.367 -0.053 2.313 1.00 76.38 89 SER A N 1
ATOM 732 C CA . SER A 1 89 ? 5.907 0.761 3.418 1.00 76.38 89 SER A CA 1
ATOM 733 C C . SER A 1 89 ? 6.199 -0.031 4.685 1.00 76.38 89 SER A C 1
ATOM 735 O O . SER A 1 89 ? 6.991 0.426 5.505 1.00 76.38 89 SER A O 1
ATOM 737 N N . GLU A 1 90 ? 5.520 -1.163 4.877 1.00 75.31 90 GLU A N 1
ATOM 738 C CA . GLU A 1 90 ? 5.605 -1.968 6.104 1.00 75.31 90 GLU A CA 1
ATOM 739 C C . GLU A 1 90 ? 6.851 -2.856 6.107 1.00 75.31 90 GLU A C 1
ATOM 741 O O . GLU A 1 90 ? 7.505 -3.024 7.131 1.00 75.31 90 GLU A O 1
ATOM 746 N N . ASP A 1 91 ? 7.194 -3.404 4.939 1.00 80.56 91 ASP A N 1
ATOM 747 C CA . ASP A 1 91 ? 8.350 -4.276 4.748 1.00 80.56 91 ASP A CA 1
ATOM 748 C C . ASP A 1 91 ? 9.113 -3.825 3.494 1.00 80.56 91 ASP A C 1
ATOM 750 O O . ASP A 1 91 ? 8.621 -4.018 2.377 1.00 80.56 91 ASP A O 1
ATOM 754 N N . PRO A 1 92 ? 10.325 -3.262 3.639 1.00 82.38 92 PRO A N 1
ATOM 755 C CA . PRO A 1 92 ? 11.105 -2.787 2.504 1.00 82.38 92 PRO A CA 1
ATOM 756 C C . PRO A 1 92 ? 11.636 -3.935 1.615 1.00 82.38 92 PRO A C 1
ATOM 758 O O . PRO A 1 92 ? 12.150 -3.700 0.519 1.00 82.38 92 PRO A O 1
ATOM 761 N N . MET A 1 93 ? 11.484 -5.191 2.046 1.00 86.38 93 MET A N 1
ATOM 762 C CA . MET A 1 93 ? 11.761 -6.399 1.262 1.00 86.38 93 MET A CA 1
ATOM 763 C C . MET A 1 93 ? 10.510 -6.974 0.585 1.00 86.38 93 MET A C 1
ATOM 765 O O . MET A 1 93 ? 10.589 -8.044 -0.027 1.00 86.38 93 MET A O 1
ATOM 769 N N . LYS A 1 94 ? 9.351 -6.319 0.701 1.00 88.38 94 LYS A N 1
ATOM 770 C CA . LYS A 1 94 ? 8.087 -6.747 0.097 1.00 88.38 94 LYS A CA 1
ATOM 771 C C . LYS A 1 94 ? 7.691 -5.809 -1.032 1.00 88.38 94 LYS A C 1
ATOM 773 O O . LYS A 1 94 ? 7.708 -4.587 -0.884 1.00 88.38 94 LYS A O 1
ATOM 778 N N . TYR A 1 95 ? 7.293 -6.405 -2.147 1.00 91.31 95 TYR A N 1
ATOM 779 C CA . TYR A 1 95 ? 6.925 -5.693 -3.359 1.00 91.31 95 TYR A CA 1
ATOM 780 C C . TYR A 1 95 ? 5.596 -6.199 -3.902 1.00 91.31 95 TYR A C 1
ATOM 782 O O . TYR A 1 95 ? 5.189 -7.335 -3.670 1.00 91.31 95 TYR A O 1
ATOM 790 N N . PHE A 1 96 ? 4.918 -5.335 -4.646 1.00 90.25 96 PHE A N 1
ATOM 791 C CA . PHE A 1 96 ? 3.675 -5.653 -5.329 1.00 90.25 96 PHE A CA 1
ATOM 792 C C . PHE A 1 96 ? 3.779 -5.256 -6.791 1.00 90.25 96 PHE A C 1
ATOM 794 O O . PHE A 1 96 ? 4.382 -4.234 -7.108 1.00 90.25 96 PHE A O 1
ATOM 801 N N . LEU A 1 97 ? 3.131 -6.007 -7.677 1.00 89.12 97 LEU A N 1
ATOM 802 C CA . LEU A 1 97 ? 2.912 -5.528 -9.038 1.00 89.12 97 LEU A CA 1
ATOM 803 C C . LEU A 1 97 ? 2.084 -4.242 -8.996 1.00 89.12 97 LEU A C 1
ATOM 805 O O . LEU A 1 97 ? 1.084 -4.184 -8.277 1.00 89.12 97 LEU A O 1
ATOM 809 N N . ALA A 1 98 ? 2.489 -3.235 -9.771 1.00 85.06 98 ALA A N 1
ATOM 810 C CA . ALA A 1 98 ? 1.850 -1.920 -9.810 1.00 85.06 98 ALA A CA 1
ATOM 811 C C . ALA A 1 98 ? 0.333 -1.994 -10.076 1.00 85.06 98 ALA A C 1
ATOM 813 O O . ALA A 1 98 ? -0.430 -1.230 -9.496 1.00 85.06 98 ALA A O 1
ATOM 814 N N . ASP A 1 99 ? -0.119 -2.941 -10.904 1.00 82.25 99 ASP A N 1
ATOM 815 C CA . ASP A 1 99 ? -1.537 -3.182 -11.220 1.00 82.25 99 ASP A CA 1
ATOM 816 C C . ASP A 1 99 ? -2.326 -3.866 -10.086 1.00 82.25 99 ASP A C 1
ATOM 818 O O . ASP A 1 99 ? -3.555 -3.834 -10.070 1.00 82.25 99 ASP A O 1
ATOM 822 N N . LYS A 1 100 ? -1.635 -4.480 -9.121 1.00 86.50 100 LYS A N 1
ATOM 823 C CA . LYS A 1 100 ? -2.228 -5.168 -7.964 1.00 86.50 100 LYS A CA 1
ATOM 824 C C . LYS A 1 100 ? -2.130 -4.364 -6.671 1.00 86.50 100 LYS A C 1
ATOM 826 O O . LYS A 1 100 ? -2.680 -4.812 -5.663 1.00 86.50 100 LYS A O 1
ATOM 831 N N . VAL A 1 101 ? -1.467 -3.204 -6.679 1.00 83.44 101 VAL A N 1
ATOM 832 C CA . VAL A 1 101 ? -1.232 -2.376 -5.482 1.00 83.44 101 VAL A CA 1
ATOM 833 C C . VAL A 1 101 ? -2.536 -2.072 -4.748 1.00 83.44 101 VAL A C 1
ATOM 835 O O . VAL A 1 101 ? -2.615 -2.288 -3.542 1.00 83.44 101 VAL A O 1
ATOM 838 N N . GLU A 1 102 ? -3.589 -1.674 -5.467 1.00 81.88 102 GLU A N 1
ATOM 839 C CA . GLU A 1 102 ? -4.891 -1.362 -4.863 1.00 81.88 102 GLU A CA 1
ATOM 840 C C . GLU A 1 102 ? -5.434 -2.516 -4.007 1.00 81.88 102 GLU A C 1
ATOM 842 O O . GLU A 1 102 ? -5.782 -2.332 -2.840 1.00 81.88 102 GLU A O 1
ATOM 847 N N . ASN A 1 103 ? -5.429 -3.732 -4.551 1.00 81.25 103 ASN A N 1
ATOM 848 C CA . ASN A 1 103 ? -5.932 -4.914 -3.851 1.00 81.25 103 ASN A CA 1
ATOM 849 C C . ASN A 1 103 ? -5.014 -5.354 -2.705 1.00 81.25 103 ASN A C 1
ATOM 851 O O . ASN A 1 103 ? -5.480 -5.944 -1.731 1.00 81.25 103 ASN A O 1
ATOM 855 N N . LYS A 1 104 ? -3.709 -5.098 -2.824 1.00 84.69 104 LYS A N 1
ATOM 856 C CA . LYS A 1 104 ? -2.698 -5.523 -1.849 1.00 84.69 104 LYS A CA 1
ATOM 857 C C . LYS A 1 104 ? -2.505 -4.545 -0.693 1.00 84.69 104 LYS A C 1
ATOM 859 O O . LYS A 1 104 ? -1.861 -4.930 0.276 1.00 84.69 104 LYS A O 1
ATOM 864 N N . VAL A 1 105 ? -3.060 -3.335 -0.774 1.00 84.38 105 VAL A N 1
ATOM 865 C CA . VAL A 1 105 ? -2.853 -2.283 0.235 1.00 84.38 105 VAL A CA 1
ATOM 866 C C . VAL A 1 105 ? -4.151 -1.882 0.925 1.00 84.38 105 VAL A C 1
ATOM 868 O O . VAL A 1 105 ? -4.198 -1.855 2.151 1.00 84.38 105 VAL A O 1
ATOM 871 N N . VAL A 1 106 ? -5.231 -1.646 0.170 1.00 86.19 106 VAL A N 1
ATOM 872 C CA . VAL A 1 106 ? -6.475 -1.086 0.732 1.00 86.19 106 VAL A CA 1
ATOM 873 C C . VAL A 1 106 ? -7.083 -1.999 1.793 1.00 86.19 106 VAL A C 1
ATOM 875 O O . VAL A 1 106 ? -7.389 -1.549 2.896 1.00 86.19 106 VAL A O 1
ATOM 878 N N . LEU A 1 107 ? -7.261 -3.284 1.470 1.00 85.31 107 LEU A N 1
ATOM 879 C CA . LEU A 1 107 ? -7.880 -4.237 2.393 1.00 85.31 107 LEU A CA 1
ATOM 880 C C . LEU A 1 107 ? -6.980 -4.572 3.584 1.00 85.31 107 LEU A C 1
ATOM 882 O O . LEU A 1 107 ? -7.493 -4.539 4.698 1.00 85.31 107 LEU A O 1
ATOM 886 N N . PRO A 1 108 ? -5.670 -4.848 3.419 1.00 87.88 108 PRO A N 1
ATOM 887 C CA . PRO A 1 108 ? -4.801 -5.072 4.572 1.00 87.88 108 PRO A CA 1
ATOM 888 C C . PRO A 1 108 ? -4.730 -3.871 5.518 1.00 87.88 108 PRO A C 1
ATOM 890 O O . PRO A 1 108 ? -4.905 -4.048 6.723 1.00 87.88 108 PRO A O 1
ATOM 893 N N . LYS A 1 109 ? -4.594 -2.641 4.999 1.00 89.19 109 LYS A N 1
ATOM 894 C CA . LYS A 1 109 ? -4.628 -1.443 5.848 1.00 89.19 109 LYS A CA 1
ATOM 895 C C . LYS A 1 109 ? -5.967 -1.312 6.575 1.00 89.19 109 LYS A C 1
ATOM 897 O O . LYS A 1 109 ? -5.996 -1.033 7.773 1.00 89.19 109 LYS A O 1
ATOM 902 N N . TRP A 1 110 ? -7.078 -1.572 5.882 1.00 89.44 110 TRP A N 1
ATOM 903 C CA . TRP A 1 110 ? -8.400 -1.598 6.508 1.00 89.44 110 TRP A CA 1
ATOM 904 C C . TRP A 1 110 ? -8.509 -2.655 7.610 1.00 89.44 110 TRP A C 1
ATOM 906 O O . TRP A 1 110 ? -9.037 -2.378 8.684 1.00 89.44 110 TRP A O 1
ATOM 916 N N . TYR A 1 111 ? -7.961 -3.845 7.378 1.00 90.19 111 TYR A N 1
ATOM 917 C CA . TYR A 1 111 ? -7.930 -4.931 8.350 1.00 90.19 111 TYR A CA 1
ATOM 918 C C . TYR A 1 111 ? -7.163 -4.543 9.614 1.00 90.19 111 TYR A C 1
ATOM 920 O O . TYR A 1 111 ? -7.675 -4.715 10.724 1.00 90.19 111 TYR A O 1
ATOM 928 N N . HIS A 1 112 ? -5.970 -3.965 9.459 1.00 91.31 112 HIS A N 1
ATOM 929 C CA . HIS A 1 112 ? -5.184 -3.460 10.581 1.00 91.31 112 HIS A CA 1
ATOM 930 C C . HIS A 1 112 ? -5.943 -2.383 11.353 1.00 91.31 112 HIS A C 1
ATOM 932 O O . HIS A 1 112 ? -6.028 -2.451 12.580 1.00 91.31 112 HIS A O 1
ATOM 938 N N . TYR A 1 113 ? -6.568 -1.445 10.641 1.00 91.75 113 TYR A N 1
ATOM 939 C CA . TYR A 1 113 ? -7.347 -0.381 11.257 1.00 91.75 113 TYR A CA 1
ATOM 940 C C . TYR A 1 113 ? -8.525 -0.916 12.084 1.00 91.75 113 TYR A C 1
ATOM 942 O O . TYR A 1 113 ? -8.681 -0.548 13.249 1.00 91.75 113 TYR A O 1
ATOM 950 N N . ILE A 1 114 ? -9.327 -1.825 11.519 1.00 92.25 114 ILE A N 1
ATOM 951 C CA . ILE A 1 114 ? -10.473 -2.437 12.209 1.00 92.25 114 ILE A CA 1
ATOM 952 C C . ILE A 1 114 ? -10.022 -3.286 13.397 1.00 92.25 114 ILE A C 1
ATOM 954 O O . ILE A 1 114 ? -10.611 -3.193 14.473 1.00 92.25 114 ILE A O 1
ATOM 958 N N . THR A 1 115 ? -8.951 -4.065 13.240 1.00 93.00 115 THR A N 1
ATOM 959 C CA . THR A 1 115 ? -8.398 -4.879 14.330 1.00 93.00 115 THR A CA 1
ATOM 960 C C . THR A 1 115 ? -7.955 -4.006 15.503 1.00 93.00 115 THR A C 1
ATOM 962 O O . THR A 1 115 ? -8.260 -4.305 16.655 1.00 93.00 115 THR A O 1
ATOM 965 N N . ILE A 1 116 ? -7.287 -2.888 15.222 1.00 93.31 116 ILE A N 1
ATOM 966 C CA . ILE A 1 116 ? -6.868 -1.949 16.264 1.00 93.31 116 ILE A CA 1
ATOM 967 C C . ILE A 1 116 ? -8.080 -1.257 16.890 1.00 93.31 116 ILE A C 1
ATOM 969 O O . ILE A 1 116 ? -8.149 -1.167 18.112 1.00 93.31 116 ILE A O 1
ATOM 973 N N . CYS A 1 117 ? -9.077 -0.846 16.101 1.00 91.62 117 CYS A N 1
ATOM 974 C CA . CYS A 1 117 ? -10.329 -0.301 16.637 1.00 91.62 117 CYS A CA 1
ATOM 975 C C . CYS A 1 117 ? -11.022 -1.287 17.588 1.00 91.62 117 CYS A C 1
ATOM 977 O O . CYS A 1 117 ? -11.481 -0.876 18.651 1.00 91.62 117 CYS A O 1
ATOM 979 N N . ASN A 1 118 ? -11.043 -2.580 17.251 1.00 91.56 118 ASN A N 1
ATOM 980 C CA . ASN A 1 118 ? -11.562 -3.633 18.122 1.00 91.56 118 ASN A CA 1
ATOM 981 C C . ASN A 1 118 ? -10.820 -3.698 19.453 1.00 91.56 118 ASN A C 1
ATOM 983 O O . ASN A 1 118 ? -11.454 -3.649 20.502 1.00 91.56 118 ASN A O 1
ATOM 987 N N . TYR A 1 119 ? -9.487 -3.758 19.425 1.00 92.50 119 TYR A N 1
ATOM 988 C CA . TYR A 1 119 ? -8.693 -3.782 20.655 1.00 92.50 119 TYR A CA 1
ATOM 989 C C . TYR A 1 119 ? -8.812 -2.489 21.464 1.00 92.50 119 TYR A C 1
ATOM 991 O O . TYR A 1 119 ? -8.646 -2.506 22.676 1.00 92.50 119 TYR A O 1
ATOM 999 N N . LEU A 1 120 ? -9.144 -1.364 20.832 1.00 90.94 120 LEU A N 1
ATOM 1000 C CA . LEU A 1 120 ? -9.448 -0.104 21.516 1.00 90.94 120 LEU A CA 1
ATOM 1001 C C . LEU A 1 120 ? -10.894 -0.030 22.048 1.00 90.94 120 LEU A C 1
ATOM 1003 O O . LEU A 1 120 ? -11.261 0.952 22.703 1.00 90.94 120 LEU A O 1
ATOM 1007 N N . GLY A 1 121 ? -11.688 -1.077 21.815 1.00 89.38 121 GLY A N 1
ATOM 1008 C CA . GLY A 1 121 ? -13.049 -1.251 22.307 1.00 89.38 121 GLY A CA 1
ATOM 1009 C C . GLY A 1 121 ? -14.126 -0.614 21.434 1.00 89.38 121 GLY A C 1
ATOM 1010 O O . GLY A 1 121 ? -15.144 -0.169 21.952 1.00 89.38 121 GLY A O 1
ATOM 1011 N N . ALA A 1 122 ? -13.913 -0.498 20.120 1.00 90.25 122 ALA A N 1
ATOM 1012 C CA . ALA A 1 122 ? -14.919 0.060 19.220 1.00 90.25 122 ALA A CA 1
ATOM 1013 C C . ALA A 1 122 ? -16.211 -0.776 19.243 1.00 90.25 122 ALA A C 1
ATOM 1015 O O . ALA A 1 122 ? -16.205 -1.997 19.087 1.00 90.25 122 ALA A O 1
ATOM 1016 N N . THR A 1 123 ? -17.337 -0.091 19.414 1.00 87.88 123 THR A N 1
ATOM 1017 C CA . THR A 1 123 ? -18.685 -0.672 19.460 1.00 87.88 123 THR A CA 1
ATOM 1018 C C . THR A 1 123 ? -19.485 -0.403 18.191 1.00 87.88 123 THR A C 1
ATOM 1020 O O . THR A 1 123 ? -20.317 -1.232 17.806 1.00 87.88 123 THR A O 1
ATOM 1023 N N . SER A 1 124 ? -19.216 0.720 17.516 1.00 87.00 124 SER A N 1
ATOM 1024 C CA . SER A 1 124 ? -19.731 1.009 16.180 1.00 87.00 124 SER A CA 1
ATOM 1025 C C . SER A 1 124 ? -18.682 1.683 15.304 1.00 87.00 124 SER A C 1
ATOM 1027 O O . SER A 1 124 ? -17.811 2.418 15.777 1.00 87.00 124 SER A O 1
ATOM 1029 N N . ILE A 1 125 ? -18.786 1.401 14.006 1.00 86.56 125 ILE A N 1
ATOM 1030 C CA . ILE A 1 125 ? -17.969 1.983 12.947 1.00 86.56 125 ILE A CA 1
ATOM 1031 C C . ILE A 1 125 ? -18.910 2.274 11.783 1.00 86.56 125 ILE A C 1
ATOM 1033 O O . ILE A 1 125 ? -19.414 1.347 11.148 1.00 86.56 125 ILE A O 1
ATOM 1037 N N . ASP A 1 126 ? -19.137 3.553 11.503 1.00 86.38 126 ASP A N 1
ATOM 1038 C CA . ASP A 1 126 ? -19.877 3.989 10.322 1.00 86.38 126 ASP A CA 1
ATOM 1039 C C . ASP A 1 126 ? -18.898 4.515 9.280 1.00 86.38 126 ASP A C 1
ATOM 1041 O O . ASP A 1 126 ? -18.123 5.435 9.544 1.00 86.38 126 ASP A O 1
ATOM 1045 N N . LEU A 1 127 ? -18.945 3.942 8.077 1.00 85.56 127 LEU A N 1
ATOM 1046 C CA . LEU A 1 127 ? -18.026 4.277 6.997 1.00 85.56 127 LEU A CA 1
ATOM 1047 C C . LEU A 1 127 ? -18.719 5.082 5.896 1.00 85.56 127 LEU A C 1
ATOM 1049 O O . LEU A 1 127 ? -19.763 4.718 5.351 1.00 85.56 127 LEU A O 1
ATOM 1053 N N . LYS A 1 128 ? -18.068 6.169 5.493 1.00 81.62 128 LYS A N 1
ATOM 1054 C CA . LYS A 1 128 ? -18.394 6.924 4.291 1.00 81.62 128 LYS A CA 1
ATOM 1055 C C . LYS A 1 128 ? -17.144 7.025 3.428 1.00 81.62 128 LYS A C 1
ATOM 1057 O O . LYS A 1 128 ? -16.179 7.664 3.825 1.00 81.62 128 LYS A O 1
ATOM 1062 N N . ILE A 1 129 ? -17.176 6.453 2.225 1.00 78.12 129 ILE A N 1
ATOM 1063 C CA . ILE A 1 129 ? -16.165 6.788 1.217 1.00 78.12 129 ILE A CA 1
ATOM 1064 C C . ILE A 1 129 ? -16.432 8.224 0.779 1.00 78.12 129 ILE A C 1
ATOM 1066 O O . ILE A 1 129 ? -17.505 8.523 0.250 1.00 78.12 129 ILE A O 1
ATOM 1070 N N . THR A 1 130 ? -15.499 9.117 1.091 1.00 71.44 130 THR A N 1
ATOM 1071 C CA . THR A 1 130 ? -15.634 10.552 0.825 1.00 71.44 130 THR A CA 1
ATOM 1072 C C . THR A 1 130 ? -14.884 10.995 -0.405 1.00 71.44 130 THR A C 1
ATOM 1074 O O . THR A 1 130 ? -15.290 11.992 -0.992 1.00 71.44 130 THR A O 1
ATOM 1077 N N . ASP A 1 131 ? -13.848 10.259 -0.806 1.00 69.25 131 ASP A N 1
ATOM 1078 C CA . ASP A 1 131 ? -13.111 10.575 -2.018 1.00 69.25 131 ASP A CA 1
ATOM 1079 C C . ASP A 1 131 ? -12.568 9.322 -2.711 1.00 69.25 131 ASP A C 1
ATOM 1081 O O . ASP A 1 131 ? -12.085 8.394 -2.053 1.00 69.25 131 ASP A O 1
ATOM 1085 N N . VAL A 1 132 ? -12.680 9.310 -4.039 1.00 72.19 132 VAL A N 1
ATOM 1086 C CA . VAL A 1 132 ? -12.107 8.298 -4.932 1.00 72.19 132 VAL A CA 1
ATOM 1087 C C . VAL A 1 132 ? -11.484 9.033 -6.109 1.00 72.19 132 VAL A C 1
ATOM 1089 O O . VAL A 1 132 ? -12.167 9.344 -7.088 1.00 72.19 132 VAL A O 1
ATOM 1092 N N . THR A 1 133 ? -10.187 9.309 -6.013 1.00 70.31 133 THR A N 1
ATOM 1093 C CA . THR A 1 133 ? -9.424 9.993 -7.061 1.00 70.31 133 THR A CA 1
ATOM 1094 C C . THR A 1 133 ? -8.533 9.009 -7.802 1.00 70.31 133 THR A C 1
ATOM 1096 O O . THR A 1 133 ? -7.955 8.098 -7.210 1.00 70.31 133 THR A O 1
ATOM 1099 N N . ASN A 1 134 ? -8.403 9.172 -9.119 1.00 68.62 134 ASN A N 1
ATOM 1100 C CA . ASN A 1 134 ? -7.372 8.454 -9.862 1.00 68.62 134 ASN A CA 1
ATOM 1101 C C . ASN A 1 134 ? -6.013 9.067 -9.519 1.00 68.62 134 ASN A C 1
ATOM 1103 O O . ASN A 1 134 ? -5.850 10.287 -9.591 1.00 68.62 134 ASN A O 1
ATOM 1107 N N . PHE A 1 135 ? -5.023 8.228 -9.214 1.00 64.38 135 PHE A N 1
ATOM 1108 C CA . PHE A 1 135 ? -3.694 8.674 -8.791 1.00 64.38 135 PHE A CA 1
ATOM 1109 C C . PHE A 1 135 ? -3.042 9.629 -9.807 1.00 64.38 135 PHE A C 1
ATOM 1111 O O . PHE A 1 135 ? -2.364 10.582 -9.440 1.00 64.38 135 PHE A O 1
ATOM 1118 N N . ALA A 1 136 ? -3.280 9.401 -11.100 1.00 59.94 136 ALA A N 1
ATOM 1119 C CA . ALA A 1 136 ? -2.691 10.186 -12.181 1.00 59.94 136 ALA A CA 1
ATOM 1120 C C . ALA A 1 136 ? -3.516 11.411 -12.631 1.00 59.94 136 ALA A C 1
ATOM 1122 O O . ALA A 1 136 ? -3.006 12.216 -13.413 1.00 59.94 136 ALA A O 1
ATOM 1123 N N . GLU A 1 137 ? -4.779 11.566 -12.215 1.00 54.66 137 GLU A N 1
ATOM 1124 C CA . GLU A 1 137 ? -5.637 12.668 -12.698 1.00 54.66 137 GLU A CA 1
ATOM 1125 C C . GLU A 1 137 ? -5.347 14.013 -12.018 1.00 54.66 137 GLU A C 1
ATOM 1127 O O . GLU A 1 137 ? -5.637 15.051 -12.614 1.00 54.66 137 GLU A O 1
ATOM 1132 N N . GLU A 1 138 ? -4.657 14.028 -10.870 1.00 49.97 138 GLU A N 1
ATOM 1133 C CA . GLU A 1 138 ? -4.179 15.269 -10.230 1.00 49.97 138 GLU A CA 1
ATOM 1134 C C . GLU A 1 138 ? -3.213 16.076 -11.127 1.00 49.97 138 GLU A C 1
ATOM 1136 O O . GLU A 1 138 ? -3.001 17.263 -10.896 1.00 49.97 138 GLU A O 1
ATOM 1141 N N . THR A 1 139 ? -2.672 15.485 -12.204 1.00 39.50 139 THR A N 1
ATOM 1142 C CA . THR A 1 139 ? -1.663 16.130 -13.069 1.00 39.50 139 THR A CA 1
ATOM 1143 C C . THR A 1 139 ? -2.155 16.598 -14.442 1.00 39.50 139 THR A C 1
ATOM 1145 O O . THR A 1 139 ? -1.400 17.263 -15.147 1.00 39.50 139 THR A O 1
ATOM 1148 N N . ASN A 1 140 ? -3.392 16.308 -14.869 1.00 37.00 140 ASN A N 1
ATOM 1149 C CA . ASN A 1 140 ? -3.849 16.660 -16.227 1.00 37.00 140 ASN A CA 1
ATOM 1150 C C . ASN A 1 140 ? -5.309 17.138 -16.283 1.00 37.00 140 ASN A C 1
ATOM 1152 O O . ASN A 1 140 ? -6.146 16.577 -16.992 1.00 37.00 140 ASN A O 1
ATOM 1156 N N . VAL A 1 141 ? -5.611 18.249 -15.608 1.00 37.94 141 VAL A N 1
ATOM 1157 C CA . VAL A 1 141 ? -6.906 18.949 -15.720 1.00 37.94 141 VAL A CA 1
ATOM 1158 C C . VAL A 1 141 ? -6.966 19.784 -17.012 1.00 37.94 141 VAL A C 1
ATOM 1160 O O . VAL A 1 141 ? -7.120 20.997 -16.976 1.00 37.94 141 VAL A O 1
ATOM 1163 N N . LYS A 1 142 ? -6.801 19.151 -18.183 1.00 40.41 142 LYS A N 1
ATOM 1164 C CA . LYS A 1 142 ? -7.129 19.731 -19.506 1.00 40.41 142 LYS A CA 1
ATOM 1165 C C . LYS A 1 142 ? -7.500 18.643 -20.528 1.00 40.41 142 LYS A C 1
ATOM 1167 O O . LYS A 1 142 ? -6.927 18.594 -21.612 1.00 40.41 142 LYS A O 1
ATOM 1172 N N . ALA A 1 143 ? -8.456 17.756 -20.235 1.00 39.09 143 ALA A N 1
ATOM 1173 C CA . ALA A 1 143 ? -9.027 16.895 -21.280 1.00 39.09 143 ALA A CA 1
ATOM 1174 C C . ALA A 1 143 ? -10.472 16.423 -21.008 1.00 39.09 143 ALA A C 1
ATOM 1176 O O . ALA A 1 143 ? -10.723 15.601 -20.140 1.00 39.09 143 ALA A O 1
ATOM 1177 N N . LYS A 1 144 ? -11.385 16.902 -21.867 1.00 43.94 144 LYS A N 1
ATOM 1178 C CA . LYS A 1 144 ? -12.669 16.318 -22.315 1.00 43.94 144 LYS A CA 1
ATOM 1179 C C . LYS A 1 144 ? -13.744 15.951 -21.267 1.00 43.94 144 LYS A C 1
ATOM 1181 O O . LYS A 1 144 ? -13.779 14.866 -20.698 1.00 43.94 144 LYS A O 1
ATOM 1186 N N . ILE A 1 145 ? -14.765 16.811 -21.240 1.00 50.88 145 ILE A N 1
ATOM 1187 C CA . ILE A 1 145 ? -16.056 16.722 -20.524 1.00 50.88 145 ILE A CA 1
ATOM 1188 C C . ILE A 1 145 ? -16.806 15.381 -20.734 1.00 50.88 145 ILE A C 1
ATOM 1190 O O . ILE A 1 145 ? -17.491 14.918 -19.829 1.00 50.88 145 ILE A O 1
ATOM 1194 N N . LEU A 1 146 ? -16.640 14.704 -21.878 1.00 47.78 146 LEU A N 1
ATOM 1195 C CA . LEU A 1 146 ? -17.260 13.392 -22.152 1.00 47.78 146 LEU A CA 1
ATOM 1196 C C . LEU A 1 146 ? -16.577 12.217 -21.426 1.00 47.78 146 LEU A C 1
ATOM 1198 O O . LEU A 1 146 ? -17.257 11.283 -21.007 1.00 47.78 146 LEU A O 1
ATOM 1202 N N . GLY A 1 147 ? -15.253 12.271 -21.240 1.00 52.31 147 GLY A N 1
ATOM 1203 C CA . GLY A 1 147 ? -14.521 11.274 -20.448 1.00 52.31 147 GLY A CA 1
ATOM 1204 C C . GLY A 1 147 ? -14.799 11.421 -18.953 1.00 52.31 147 GLY A C 1
ATOM 1205 O O . GLY A 1 147 ? -14.928 10.426 -18.250 1.00 52.31 147 GLY A O 1
ATOM 1206 N N . LEU A 1 148 ? -14.998 12.662 -18.498 1.00 53.00 148 LEU A N 1
ATOM 1207 C CA . LEU A 1 148 ? -15.370 12.994 -17.123 1.00 53.00 148 LEU A CA 1
ATOM 1208 C C . LEU A 1 148 ? -16.677 12.325 -16.688 1.00 53.00 148 LEU A C 1
ATOM 1210 O O . LEU A 1 148 ? -16.722 11.767 -15.601 1.00 53.00 148 LEU A O 1
ATOM 1214 N N . ILE A 1 149 ? -17.719 12.320 -17.528 1.00 54.41 149 ILE A N 1
ATOM 1215 C CA . ILE A 1 149 ? -19.008 11.702 -17.173 1.00 54.41 149 ILE A CA 1
ATOM 1216 C C . ILE A 1 149 ? -18.862 10.180 -17.049 1.00 54.41 149 ILE A C 1
ATOM 1218 O O . ILE A 1 149 ? -19.303 9.605 -16.056 1.00 54.41 149 ILE A O 1
ATOM 1222 N N . TYR A 1 150 ? -18.206 9.518 -18.008 1.00 52.50 150 TYR A N 1
ATOM 1223 C CA . TYR A 1 150 ? -17.973 8.072 -17.932 1.00 52.50 150 TYR A CA 1
ATOM 1224 C C . TYR A 1 150 ? -17.099 7.697 -16.725 1.00 52.50 150 TYR A C 1
ATOM 1226 O O . TYR A 1 150 ? -17.450 6.780 -15.982 1.00 52.50 150 TYR A O 1
ATOM 1234 N N . ASN A 1 151 ? -16.027 8.456 -16.466 1.00 54.50 151 ASN A N 1
ATOM 1235 C CA . ASN A 1 151 ? -15.170 8.269 -15.294 1.00 54.50 151 ASN A CA 1
ATOM 1236 C C . ASN A 1 151 ? -15.932 8.499 -13.983 1.00 54.50 151 ASN A C 1
ATOM 1238 O O . ASN A 1 151 ? -15.726 7.736 -13.046 1.00 54.50 151 ASN A O 1
ATOM 1242 N N . LEU A 1 152 ? -16.853 9.471 -13.928 1.00 57.22 152 LEU A N 1
ATOM 1243 C CA . LEU A 1 152 ? -17.700 9.738 -12.760 1.00 57.22 152 LEU A CA 1
ATOM 1244 C C . LEU A 1 152 ? -18.679 8.585 -12.482 1.00 57.22 152 LEU A C 1
ATOM 1246 O O . LEU A 1 152 ? -18.882 8.195 -11.335 1.00 57.22 152 LEU A O 1
ATOM 1250 N N . TYR A 1 153 ? -19.284 8.006 -13.524 1.00 57.97 153 TYR A N 1
ATOM 1251 C CA . TYR A 1 153 ? -20.170 6.847 -13.372 1.00 57.97 153 TYR A CA 1
ATOM 1252 C C . TYR A 1 153 ? -19.399 5.588 -12.954 1.00 57.97 153 TYR A C 1
ATOM 1254 O O . TYR A 1 153 ? -19.857 4.852 -12.073 1.00 57.97 153 TYR A O 1
ATOM 1262 N N . LEU A 1 154 ? -18.226 5.343 -13.550 1.00 55.41 154 LEU A N 1
ATOM 1263 C CA . LEU A 1 154 ? -17.373 4.208 -13.195 1.00 55.41 154 LEU A CA 1
ATOM 1264 C C . LEU A 1 154 ? -16.833 4.345 -11.765 1.00 55.41 154 LEU A C 1
ATOM 1266 O O . LEU A 1 154 ? -16.909 3.387 -10.996 1.00 55.41 154 LEU A O 1
ATOM 1270 N N . SER A 1 155 ? -16.355 5.534 -11.383 1.00 59.12 155 SER A N 1
ATOM 1271 C CA . SER A 1 155 ? -15.873 5.812 -10.027 1.00 59.12 155 SER A CA 1
ATOM 1272 C C . SER A 1 155 ? -16.997 5.674 -9.002 1.00 59.12 155 SER A C 1
ATOM 1274 O O . SER A 1 155 ? -16.794 5.043 -7.969 1.00 59.12 155 SER A O 1
ATOM 1276 N N . ALA A 1 156 ? -18.216 6.131 -9.309 1.00 60.31 156 ALA A N 1
ATOM 1277 C CA . ALA A 1 156 ? -19.372 5.987 -8.424 1.00 60.31 156 ALA A CA 1
ATOM 1278 C C . ALA A 1 156 ? -19.850 4.533 -8.255 1.00 60.31 156 ALA A C 1
ATOM 1280 O O . ALA A 1 156 ? -20.403 4.187 -7.206 1.00 60.31 156 ALA A O 1
ATOM 1281 N N . LYS A 1 157 ? -19.689 3.673 -9.271 1.00 64.81 157 LYS A N 1
ATOM 1282 C CA . LYS A 1 157 ? -19.999 2.237 -9.160 1.00 64.81 157 LYS A CA 1
ATOM 1283 C C . LYS A 1 157 ? -18.932 1.507 -8.344 1.00 64.81 157 LYS A C 1
ATOM 1285 O O . LYS A 1 157 ? -19.265 0.797 -7.404 1.00 64.81 157 LYS A O 1
ATOM 1290 N N . ILE A 1 158 ? -17.661 1.749 -8.648 1.00 64.06 158 ILE A N 1
ATOM 1291 C CA . ILE A 1 158 ? -16.531 1.094 -7.978 1.00 64.06 158 ILE A CA 1
ATOM 1292 C C . ILE A 1 158 ? -16.423 1.545 -6.518 1.00 64.06 158 ILE A C 1
ATOM 1294 O O . ILE A 1 158 ? -16.230 0.716 -5.633 1.00 64.06 158 ILE A O 1
ATOM 1298 N N . SER A 1 159 ? -16.660 2.831 -6.245 1.00 69.62 159 SER A N 1
ATOM 1299 C CA . SER A 1 159 ? -16.789 3.364 -4.886 1.00 69.62 159 SER A CA 1
ATOM 1300 C C . SER A 1 159 ? -17.890 2.644 -4.104 1.00 69.62 159 SER A C 1
ATOM 1302 O O . SER A 1 159 ? -17.694 2.318 -2.940 1.00 69.62 159 SER A O 1
ATOM 1304 N N . ARG A 1 160 ? -19.029 2.312 -4.730 1.00 76.62 160 ARG A N 1
ATOM 1305 C CA . ARG A 1 160 ? -20.106 1.554 -4.070 1.00 76.62 160 ARG A CA 1
ATOM 1306 C C . ARG A 1 160 ? -19.708 0.117 -3.743 1.00 76.62 160 ARG A C 1
ATOM 1308 O O . ARG A 1 160 ? -19.959 -0.320 -2.621 1.00 76.62 160 ARG A O 1
ATOM 1315 N N . ASP A 1 161 ? -19.087 -0.591 -4.681 1.00 81.50 161 ASP A N 1
ATOM 1316 C CA . ASP A 1 161 ? -18.668 -1.981 -4.467 1.00 81.50 161 ASP A CA 1
ATOM 1317 C C . ASP A 1 161 ? -17.576 -2.060 -3.391 1.00 81.50 161 ASP A C 1
ATOM 1319 O O . ASP A 1 161 ? -17.704 -2.823 -2.431 1.00 81.50 161 ASP A O 1
ATOM 1323 N N . LYS A 1 162 ? -16.563 -1.186 -3.477 1.00 81.81 162 LYS A N 1
ATOM 1324 C CA . LYS A 1 162 ? -15.495 -1.084 -2.475 1.00 81.81 162 LYS A CA 1
ATOM 1325 C C . LYS A 1 162 ? -16.039 -0.648 -1.114 1.00 81.81 162 LYS A C 1
ATOM 1327 O O . LYS A 1 162 ? -15.668 -1.220 -0.097 1.00 81.81 162 LYS A O 1
ATOM 1332 N N . LYS A 1 163 ? -16.974 0.308 -1.073 1.00 81.50 163 LYS A N 1
ATOM 1333 C CA . LYS A 1 163 ? -17.661 0.707 0.166 1.00 81.50 163 LYS A CA 1
ATOM 1334 C C . LYS A 1 163 ? -18.333 -0.489 0.823 1.00 81.50 163 LYS A C 1
ATOM 1336 O O . LYS A 1 163 ? -18.128 -0.717 2.010 1.00 81.50 163 LYS A O 1
ATOM 1341 N N . LYS A 1 164 ? -19.115 -1.249 0.056 1.00 84.69 164 LYS A N 1
ATOM 1342 C CA . LYS A 1 164 ? -19.839 -2.415 0.563 1.00 84.69 164 LYS A CA 1
ATOM 1343 C C . LYS A 1 164 ? -18.881 -3.479 1.097 1.00 84.69 164 LYS A C 1
ATOM 1345 O O . LYS A 1 164 ? -19.154 -4.064 2.138 1.00 84.69 164 LYS A O 1
ATOM 1350 N N . GLU A 1 165 ? -17.762 -3.706 0.415 1.00 87.75 165 GLU A N 1
ATOM 1351 C CA . GLU A 1 165 ? -16.702 -4.608 0.870 1.00 87.75 165 GLU A CA 1
ATOM 1352 C C . GLU A 1 165 ? -16.127 -4.172 2.229 1.00 87.75 165 GLU A C 1
ATOM 1354 O O . GLU A 1 165 ? -16.126 -4.960 3.176 1.00 87.75 165 GLU A O 1
ATOM 1359 N N . LEU A 1 166 ? -15.724 -2.903 2.359 1.00 86.06 166 LEU A N 1
ATOM 1360 C CA . LEU A 1 166 ? -15.157 -2.358 3.598 1.00 86.06 166 LEU A CA 1
ATOM 1361 C C . LEU A 1 166 ? -16.177 -2.342 4.751 1.00 86.06 166 LEU A C 1
ATOM 1363 O O . LEU A 1 166 ? -15.830 -2.689 5.882 1.00 86.06 166 LEU A O 1
ATOM 1367 N N . GLU A 1 167 ? -17.434 -1.979 4.475 1.00 84.62 167 GLU A N 1
ATOM 1368 C CA . GLU A 1 167 ? -18.529 -1.986 5.455 1.00 84.62 167 GLU A CA 1
ATOM 1369 C C . GLU A 1 167 ? -18.860 -3.398 5.940 1.00 84.62 167 GLU A C 1
ATOM 1371 O O . GLU A 1 167 ? -19.039 -3.609 7.139 1.00 84.62 167 GLU A O 1
ATOM 1376 N N . ASN A 1 168 ? -18.952 -4.368 5.027 1.00 85.69 168 ASN A N 1
ATOM 1377 C CA . ASN A 1 168 ? -19.218 -5.758 5.387 1.00 85.69 168 ASN A CA 1
ATOM 1378 C C . ASN A 1 168 ? -18.092 -6.317 6.253 1.00 85.69 168 ASN A C 1
ATOM 1380 O O . ASN A 1 168 ? -18.368 -6.923 7.285 1.00 85.69 168 ASN A O 1
ATOM 1384 N N . HIS A 1 169 ? -16.842 -6.047 5.873 1.00 86.00 169 HIS A N 1
ATOM 1385 C CA . HIS A 1 169 ? -15.677 -6.433 6.657 1.00 86.00 169 HIS A CA 1
ATOM 1386 C C . HIS A 1 169 ? -15.733 -5.855 8.080 1.00 86.00 169 HIS A C 1
ATOM 1388 O O . HIS A 1 169 ? -15.645 -6.598 9.052 1.00 86.00 169 HIS A O 1
ATOM 1394 N N . ALA A 1 170 ? -15.968 -4.545 8.221 1.00 83.94 170 ALA A N 1
ATOM 1395 C CA . ALA A 1 170 ? -16.062 -3.912 9.536 1.00 83.94 170 ALA A CA 1
ATOM 1396 C C . ALA A 1 170 ? -17.187 -4.510 10.395 1.00 83.94 170 ALA A C 1
ATOM 1398 O O . ALA A 1 170 ? -16.998 -4.752 11.583 1.00 83.94 170 ALA A O 1
ATOM 1399 N N . LYS A 1 171 ? -18.351 -4.796 9.801 1.00 82.56 171 LYS A N 1
ATOM 1400 C CA . LYS A 1 171 ? -19.481 -5.406 10.518 1.00 82.56 171 LYS A CA 1
ATOM 1401 C C . LYS A 1 171 ? -19.192 -6.828 10.995 1.00 82.56 171 LYS A C 1
ATOM 1403 O O . LYS A 1 171 ? -19.671 -7.192 12.062 1.00 82.56 171 LYS A O 1
ATOM 1408 N N . MET A 1 172 ? -18.465 -7.619 10.208 1.00 82.12 172 MET A N 1
ATOM 1409 C CA . MET A 1 172 ? -18.129 -9.003 10.556 1.00 82.12 172 MET A CA 1
ATOM 1410 C C . MET A 1 172 ? -17.059 -9.082 11.643 1.00 82.12 172 MET A C 1
ATOM 1412 O O . MET A 1 172 ? -17.142 -9.938 12.518 1.00 82.12 172 MET A O 1
ATOM 1416 N N . GLU A 1 173 ? -16.079 -8.182 11.601 1.00 84.06 173 GLU A N 1
ATOM 1417 C CA . GLU A 1 173 ? -14.924 -8.237 12.495 1.00 84.06 173 GLU A CA 1
ATOM 1418 C C . GLU A 1 173 ? -15.144 -7.514 13.829 1.00 84.06 173 GLU A C 1
ATOM 1420 O O . GLU A 1 173 ? -14.371 -7.725 14.761 1.00 84.06 173 GLU A O 1
ATOM 1425 N N . LEU A 1 174 ? -16.163 -6.658 13.964 1.00 83.62 174 LEU A N 1
ATOM 1426 C CA . LEU A 1 174 ? -16.411 -5.910 15.200 1.00 83.62 174 LEU A CA 1
ATOM 1427 C C . LEU A 1 174 ? -16.878 -6.813 16.354 1.00 83.62 174 LEU A C 1
ATOM 1429 O O . LEU A 1 174 ? -18.027 -7.254 16.381 1.00 83.62 174 LEU A O 1
ATOM 1433 N N . LYS A 1 175 ? -16.010 -7.021 17.352 1.00 80.62 175 LYS A N 1
ATOM 1434 C CA . LYS A 1 175 ? -16.282 -7.912 18.500 1.00 80.62 175 LYS A CA 1
ATOM 1435 C C . LYS A 1 175 ? -16.916 -7.217 19.707 1.00 80.62 175 LYS A C 1
ATOM 1437 O O . LYS A 1 175 ? -17.543 -7.884 20.522 1.00 80.62 175 LYS A O 1
ATOM 1442 N N . LYS A 1 176 ? -16.816 -5.883 19.790 1.00 82.25 176 LYS A N 1
ATOM 1443 C CA . LYS A 1 176 ? -17.363 -5.054 20.888 1.00 82.25 176 LYS A CA 1
ATOM 1444 C C . LYS A 1 176 ? -16.842 -5.457 22.278 1.00 82.25 176 LYS A C 1
ATOM 1446 O O . LYS A 1 176 ? -17.595 -5.489 23.249 1.00 82.25 176 LYS A O 1
ATOM 1451 N N . GLU A 1 177 ? -15.560 -5.787 22.362 1.00 83.88 177 GLU A N 1
ATOM 1452 C CA . GLU A 1 177 ? -14.889 -6.142 23.616 1.00 83.88 177 GLU A CA 1
ATOM 1453 C C . GLU A 1 177 ? -14.419 -4.882 24.374 1.00 83.88 177 GLU A C 1
ATOM 1455 O O . GLU A 1 177 ? -14.291 -3.814 23.770 1.00 83.88 177 GLU A O 1
ATOM 1460 N N . PRO A 1 178 ? -14.158 -4.963 25.692 1.00 85.06 178 PRO A N 1
ATOM 1461 C CA . PRO A 1 178 ? -13.511 -3.878 26.427 1.00 85.06 178 PRO A CA 1
ATOM 1462 C C . PRO A 1 178 ? -12.124 -3.533 25.853 1.00 85.06 178 PRO A C 1
ATOM 1464 O O . PRO A 1 178 ? -11.454 -4.408 25.300 1.00 85.06 178 PRO A O 1
ATOM 1467 N N . PRO A 1 179 ? -11.651 -2.283 26.013 1.00 89.50 179 PRO A N 1
ATOM 1468 C CA . PRO A 1 179 ? -10.345 -1.877 25.506 1.00 89.50 179 PRO A CA 1
ATOM 1469 C C . PRO A 1 179 ? -9.195 -2.672 26.150 1.00 89.50 179 PRO A C 1
ATOM 1471 O O . PRO A 1 179 ? -9.129 -2.809 27.370 1.00 89.50 179 PRO A O 1
ATOM 1474 N N . ASN A 1 180 ? -8.244 -3.121 25.331 1.00 91.31 180 ASN A N 1
ATOM 1475 C CA . ASN A 1 180 ? -7.010 -3.790 25.731 1.00 91.31 180 ASN A CA 1
ATOM 1476 C C . ASN A 1 180 ? -5.801 -3.145 25.030 1.00 91.31 180 ASN A C 1
ATOM 1478 O O . ASN A 1 180 ? -5.461 -3.465 23.890 1.00 91.31 180 ASN A O 1
ATOM 1482 N N . LEU A 1 181 ? -5.135 -2.224 25.733 1.00 89.69 181 LEU A N 1
ATOM 1483 C CA . LEU A 1 181 ? -3.996 -1.472 25.195 1.00 89.69 181 LEU A CA 1
ATOM 1484 C C . LEU A 1 181 ? -2.731 -2.320 25.012 1.00 89.69 181 LEU A C 1
ATOM 1486 O O . LEU A 1 181 ? -1.877 -1.954 24.204 1.00 89.69 181 LEU A O 1
ATOM 1490 N N . ASP A 1 182 ? -2.595 -3.433 25.730 1.00 92.44 182 ASP A N 1
ATOM 1491 C CA . ASP A 1 182 ? -1.424 -4.299 25.600 1.00 92.44 182 ASP A CA 1
ATOM 1492 C C . ASP A 1 182 ? -1.494 -5.110 24.302 1.00 92.44 182 ASP A C 1
ATOM 1494 O O . ASP A 1 182 ? -0.520 -5.130 23.548 1.00 92.44 182 ASP A O 1
ATOM 1498 N N . LEU A 1 183 ? -2.679 -5.624 23.946 1.00 93.94 183 LEU A N 1
ATOM 1499 C CA . LEU A 1 183 ? -2.910 -6.241 22.633 1.00 93.94 183 LEU A CA 1
ATOM 1500 C C . LEU A 1 183 ? -2.675 -5.260 21.479 1.00 93.94 183 LEU A C 1
ATOM 1502 O O . LEU A 1 183 ? -2.134 -5.649 20.444 1.00 93.94 183 LEU A O 1
ATOM 1506 N N . VAL A 1 184 ? -3.029 -3.981 21.651 1.00 94.44 184 VAL A N 1
ATOM 1507 C CA . VAL A 1 184 ? -2.717 -2.941 20.656 1.00 94.44 184 VAL A CA 1
ATOM 1508 C C . VAL A 1 184 ? -1.208 -2.807 20.469 1.00 94.44 184 VAL A C 1
ATOM 1510 O O . VAL A 1 184 ? -0.738 -2.843 19.334 1.00 94.44 184 VAL A O 1
ATOM 1513 N N . LYS A 1 185 ? -0.438 -2.677 21.557 1.00 93.69 185 LYS A N 1
ATOM 1514 C CA . LYS A 1 185 ? 1.027 -2.527 21.487 1.00 93.69 185 LYS A CA 1
ATOM 1515 C C . LYS A 1 185 ? 1.688 -3.736 20.830 1.00 93.69 185 LYS A C 1
ATOM 1517 O O . LYS A 1 185 ? 2.545 -3.564 19.965 1.00 93.69 185 LYS A O 1
ATOM 1522 N N . GLU A 1 186 ? 1.283 -4.946 21.214 1.00 95.50 186 GLU A N 1
ATOM 1523 C CA . GLU A 1 186 ? 1.798 -6.182 20.620 1.00 95.50 186 GLU A CA 1
ATOM 1524 C C . GLU A 1 186 ? 1.484 -6.264 19.126 1.00 95.50 186 GLU A C 1
ATOM 1526 O O . GLU A 1 186 ? 2.362 -6.588 18.324 1.00 95.50 186 GLU A O 1
ATOM 1531 N N . TYR A 1 187 ? 0.253 -5.927 18.736 1.00 94.56 187 TYR A N 1
ATOM 1532 C CA . TYR A 1 187 ? -0.177 -5.969 17.344 1.00 94.56 187 TYR A CA 1
ATOM 1533 C C . TYR A 1 187 ? 0.542 -4.925 16.485 1.00 94.56 187 TYR A C 1
ATOM 1535 O O . TYR A 1 187 ? 1.057 -5.261 15.420 1.00 94.56 187 TYR A O 1
ATOM 1543 N N . VAL A 1 188 ? 0.631 -3.678 16.958 1.00 92.88 188 VAL A N 1
ATOM 1544 C CA . VAL A 1 188 ? 1.347 -2.597 16.262 1.00 92.88 188 VAL A CA 1
ATOM 1545 C C . VAL A 1 188 ? 2.805 -2.980 16.037 1.00 92.88 188 VAL A C 1
ATOM 1547 O O . VAL A 1 188 ? 3.282 -2.876 14.911 1.00 92.88 188 VAL A O 1
ATOM 1550 N N . LYS A 1 189 ? 3.479 -3.509 17.066 1.00 91.62 189 LYS A N 1
ATOM 1551 C CA . LYS A 1 189 ? 4.868 -3.968 16.962 1.00 91.62 189 LYS A CA 1
ATOM 1552 C C . LYS A 1 189 ? 5.021 -5.136 15.991 1.00 91.62 189 LYS A C 1
ATOM 1554 O O . LYS A 1 189 ? 5.952 -5.159 15.191 1.00 91.62 189 LYS A O 1
ATOM 1559 N N . LYS A 1 190 ? 4.107 -6.110 16.048 1.00 90.56 190 LYS A N 1
ATOM 1560 C CA . LYS A 1 190 ? 4.126 -7.301 15.185 1.00 90.56 190 LYS A CA 1
ATOM 1561 C C . LYS A 1 190 ? 4.058 -6.948 13.697 1.00 90.56 190 LYS A C 1
ATOM 1563 O O . LYS A 1 190 ? 4.694 -7.631 12.901 1.00 90.56 190 LYS A O 1
ATOM 1568 N N . TYR A 1 191 ? 3.287 -5.924 13.337 1.00 87.88 191 TYR A N 1
ATOM 1569 C CA . TYR A 1 191 ? 3.080 -5.503 11.946 1.00 87.88 191 TYR A CA 1
ATOM 1570 C C . TYR A 1 191 ? 3.812 -4.202 11.583 1.00 87.88 191 TYR A C 1
ATOM 1572 O O . TYR A 1 191 ? 3.585 -3.657 10.509 1.00 87.88 191 TYR A O 1
ATOM 1580 N N . SER A 1 192 ? 4.690 -3.708 12.463 1.00 86.62 192 SER A N 1
ATOM 1581 C CA . SER A 1 192 ? 5.477 -2.485 12.257 1.00 86.62 192 SER A CA 1
ATOM 1582 C C . SER A 1 192 ? 4.631 -1.255 11.877 1.00 86.62 192 SER A C 1
ATOM 1584 O O . SER A 1 192 ? 4.984 -0.470 10.994 1.00 86.62 192 SER A O 1
ATOM 1586 N N . LEU A 1 193 ? 3.478 -1.097 12.537 1.00 87.69 193 LEU A N 1
ATOM 1587 C CA . LEU A 1 193 ? 2.487 -0.055 12.242 1.00 87.69 193 LEU A CA 1
ATOM 1588 C C . LEU A 1 193 ? 2.752 1.269 12.982 1.00 87.69 193 LEU A C 1
ATOM 1590 O O . LEU A 1 193 ? 1.942 2.188 12.897 1.00 87.69 193 LEU A O 1
ATOM 1594 N N . GLU A 1 194 ? 3.871 1.401 13.702 1.00 87.25 194 GLU A N 1
ATOM 1595 C CA . GLU A 1 194 ? 4.184 2.575 14.536 1.00 87.25 194 GLU A CA 1
ATOM 1596 C C . GLU A 1 194 ? 4.289 3.873 13.729 1.00 87.25 194 GLU A C 1
ATOM 1598 O O . GLU A 1 194 ? 4.107 4.962 14.267 1.00 87.25 194 GLU A O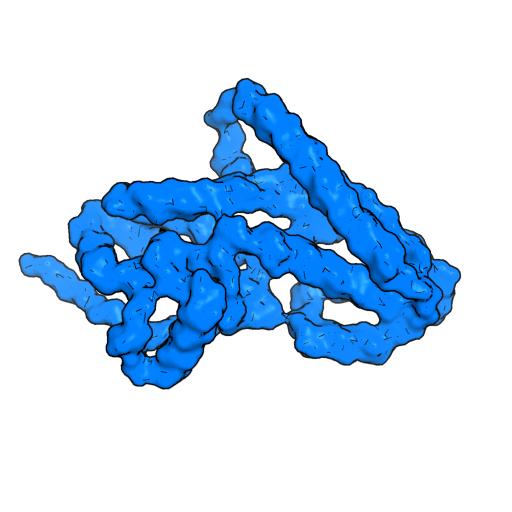 1
ATOM 1603 N N . LYS A 1 195 ? 4.624 3.765 12.441 1.00 83.50 195 LYS A N 1
ATOM 1604 C CA . LYS A 1 195 ? 4.798 4.913 11.542 1.00 83.50 195 LYS A CA 1
ATOM 1605 C C . LYS A 1 195 ? 3.517 5.300 10.805 1.00 83.50 195 LYS A C 1
ATOM 1607 O O . LYS A 1 195 ? 3.515 6.319 10.118 1.00 83.50 195 LYS A O 1
ATOM 1612 N N . ASP A 1 196 ? 2.450 4.507 10.908 1.00 86.12 196 ASP A N 1
ATOM 1613 C CA . ASP A 1 196 ? 1.183 4.846 10.266 1.00 86.12 196 ASP A CA 1
ATOM 1614 C C . ASP A 1 196 ? 0.472 5.935 11.085 1.00 86.12 196 ASP A C 1
ATOM 1616 O O . ASP A 1 196 ? 0.170 5.769 12.272 1.00 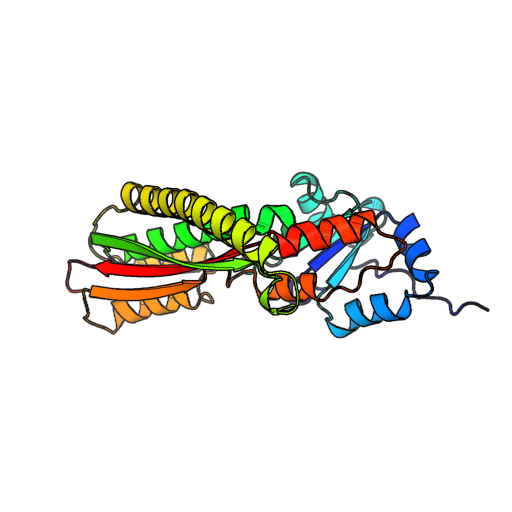86.12 196 ASP A O 1
ATOM 1620 N N . ALA A 1 197 ? 0.249 7.085 10.448 1.00 86.88 197 ALA A N 1
ATOM 1621 C CA . ALA A 1 197 ? -0.321 8.261 11.093 1.00 86.88 197 ALA A CA 1
ATOM 1622 C C . ALA A 1 197 ? -1.781 8.047 11.517 1.00 86.88 197 ALA A C 1
ATOM 1624 O O . ALA A 1 197 ? -2.169 8.512 12.589 1.00 86.88 197 ALA A O 1
ATOM 1625 N N . ASP A 1 198 ? -2.566 7.310 10.724 1.00 89.00 198 ASP A N 1
ATOM 1626 C CA . ASP A 1 198 ? -3.977 7.037 11.018 1.00 89.00 198 ASP A CA 1
ATOM 1627 C C . ASP A 1 198 ? -4.090 6.089 12.226 1.00 89.00 198 ASP A C 1
ATOM 1629 O O . ASP A 1 198 ? -4.933 6.268 13.110 1.00 89.00 198 ASP A O 1
ATOM 1633 N N . ILE A 1 199 ? -3.183 5.105 12.302 1.00 90.38 199 ILE A N 1
ATOM 1634 C CA . ILE A 1 199 ? -3.070 4.174 13.436 1.00 90.38 199 ILE A CA 1
ATOM 1635 C C . ILE A 1 199 ? -2.587 4.897 14.701 1.00 90.38 199 ILE A C 1
ATOM 1637 O O . ILE A 1 199 ? -3.153 4.738 15.783 1.00 90.38 199 ILE A O 1
ATOM 1641 N N . SER A 1 200 ? -1.565 5.739 14.576 1.00 90.06 200 SER A N 1
ATOM 1642 C CA . SER A 1 200 ? -1.054 6.526 15.702 1.00 90.06 200 SER A CA 1
ATOM 1643 C C . SER A 1 200 ? -2.117 7.480 16.244 1.00 90.06 200 SER A C 1
ATOM 1645 O O . SER A 1 200 ? -2.281 7.610 17.458 1.00 90.06 200 SER A O 1
ATOM 1647 N N . PHE A 1 201 ? -2.886 8.113 15.354 1.00 89.81 201 PHE A N 1
ATOM 1648 C CA . PHE A 1 201 ? -3.970 9.008 15.736 1.00 89.81 201 PHE A CA 1
ATOM 1649 C C . PHE A 1 201 ? -5.047 8.285 16.547 1.00 89.81 201 PHE A C 1
ATOM 1651 O O . PHE A 1 201 ? -5.421 8.773 17.611 1.00 89.81 201 PHE A O 1
ATOM 1658 N N . ILE A 1 202 ? -5.538 7.126 16.087 1.00 89.88 202 ILE A N 1
ATOM 1659 C CA . ILE A 1 202 ? -6.618 6.400 16.777 1.00 89.88 202 ILE A CA 1
ATOM 1660 C C . ILE A 1 202 ? -6.185 5.915 18.170 1.00 89.88 202 ILE A C 1
ATOM 1662 O O . ILE A 1 202 ? -6.949 6.034 19.130 1.00 89.88 202 ILE A O 1
ATOM 1666 N N . ILE A 1 203 ? -4.941 5.449 18.304 1.00 91.00 203 ILE A N 1
ATOM 1667 C CA . ILE A 1 203 ? -4.374 5.008 19.585 1.00 91.00 203 ILE A CA 1
ATOM 1668 C C . ILE A 1 203 ? -4.240 6.192 20.544 1.00 91.00 203 ILE A C 1
ATOM 1670 O O . ILE A 1 203 ? -4.723 6.124 21.673 1.00 91.00 203 ILE A O 1
ATOM 1674 N N . ASN A 1 204 ? -3.641 7.294 20.085 1.00 89.19 204 ASN A N 1
ATOM 1675 C CA . ASN A 1 204 ? -3.460 8.494 20.900 1.00 89.19 204 ASN A CA 1
ATOM 1676 C C . ASN A 1 204 ? -4.803 9.111 21.294 1.00 89.19 204 ASN A C 1
ATOM 1678 O O . ASN A 1 204 ? -4.982 9.523 22.438 1.00 89.19 204 ASN A O 1
ATOM 1682 N N . ASN A 1 205 ? -5.770 9.140 20.375 1.00 86.31 205 ASN A N 1
ATOM 1683 C CA . ASN A 1 205 ? -7.108 9.621 20.678 1.00 86.31 205 ASN A CA 1
ATOM 1684 C C . ASN A 1 205 ? -7.724 8.795 21.810 1.00 86.31 205 ASN A C 1
ATOM 1686 O O . ASN A 1 205 ? -8.184 9.372 22.782 1.00 86.31 205 ASN A O 1
ATOM 1690 N N . ARG A 1 206 ? -7.632 7.462 21.759 1.00 85.00 206 ARG A N 1
ATOM 1691 C CA . ARG A 1 206 ? -8.172 6.614 22.826 1.00 85.00 206 ARG A CA 1
ATOM 1692 C C . ARG A 1 206 ? -7.414 6.730 24.154 1.00 85.00 206 ARG A C 1
ATOM 1694 O O . ARG A 1 206 ? -8.031 6.585 25.203 1.00 85.00 206 ARG A O 1
ATOM 1701 N N . GLN A 1 207 ? -6.100 6.951 24.123 1.00 84.12 207 GLN A N 1
ATOM 1702 C CA . GLN A 1 207 ? -5.272 7.067 25.330 1.00 84.12 207 GLN A CA 1
ATOM 1703 C C . GLN A 1 207 ? -5.435 8.413 26.042 1.00 84.12 207 GLN A C 1
ATOM 1705 O O . GLN A 1 207 ? -5.439 8.458 27.271 1.00 84.12 20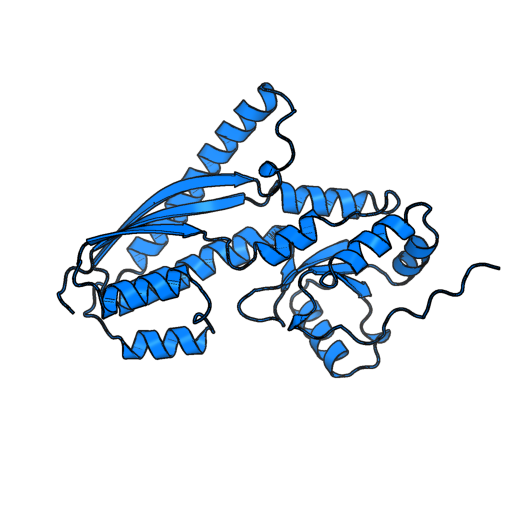7 GLN A O 1
ATOM 1710 N N . PHE A 1 208 ? -5.541 9.506 25.284 1.00 80.50 208 PHE A N 1
ATOM 1711 C CA . PHE A 1 208 ? -5.473 10.864 25.828 1.00 80.50 208 PHE A CA 1
ATOM 1712 C C . PHE A 1 208 ? -6.804 11.619 25.756 1.00 80.50 208 PHE A C 1
ATOM 1714 O O . PHE A 1 208 ? -7.064 12.462 26.616 1.00 80.50 208 PHE A O 1
ATOM 1721 N N . ASN A 1 209 ? -7.668 11.312 24.782 1.00 69.25 209 ASN A N 1
ATOM 1722 C CA . ASN A 1 209 ? -8.990 11.922 24.666 1.00 69.25 209 ASN A CA 1
ATOM 1723 C C . ASN A 1 209 ? -10.069 11.001 25.238 1.00 69.25 209 ASN A C 1
ATOM 1725 O O . ASN A 1 209 ? -10.131 9.803 24.978 1.00 69.25 209 ASN A O 1
ATOM 1729 N N . LYS A 1 210 ? -10.981 11.596 26.010 1.00 68.12 210 LYS A N 1
ATOM 1730 C CA . LYS A 1 210 ? -12.128 10.887 26.600 1.00 68.12 210 LYS A CA 1
ATOM 1731 C C . LYS A 1 210 ? -13.334 10.821 25.663 1.00 68.12 210 LYS A C 1
ATOM 1733 O O . LYS A 1 210 ? -14.382 10.308 26.061 1.00 68.12 210 LYS A O 1
ATOM 1738 N N . ASP A 1 211 ? -13.204 11.359 24.453 1.00 74.31 211 ASP A N 1
ATOM 1739 C CA . ASP A 1 211 ? -14.282 11.390 23.478 1.00 74.31 211 ASP A CA 1
ATOM 1740 C C . ASP A 1 211 ? -14.584 9.971 23.014 1.00 74.31 211 ASP A C 1
ATOM 1742 O O . ASP A 1 211 ? -13.821 9.328 22.300 1.00 74.31 211 ASP A O 1
ATOM 1746 N N . LEU A 1 212 ? -15.744 9.476 23.437 1.00 78.12 212 LEU A N 1
ATOM 1747 C CA . LEU A 1 212 ? -16.218 8.155 23.043 1.00 78.12 212 LEU A CA 1
ATOM 1748 C C . LEU A 1 212 ? -16.636 8.117 21.578 1.00 78.12 212 LEU A C 1
ATOM 1750 O O . LEU A 1 212 ? -16.722 7.033 21.018 1.00 78.12 212 LEU A O 1
ATOM 1754 N N . LYS A 1 213 ? -16.901 9.279 20.969 1.00 86.81 213 LYS A N 1
ATOM 1755 C CA . LYS A 1 213 ? -17.386 9.396 19.597 1.00 86.81 213 LYS A CA 1
ATOM 1756 C C . LYS A 1 213 ? -16.620 10.463 18.845 1.00 86.81 213 LYS A C 1
ATOM 1758 O O . LYS A 1 213 ? -16.559 11.602 19.298 1.00 86.81 213 LYS A O 1
ATOM 1763 N N . PHE A 1 214 ? -16.123 10.129 17.664 1.00 86.38 214 PHE A N 1
ATOM 1764 C CA . PHE A 1 214 ? -15.512 11.113 16.775 1.00 86.38 214 PHE A CA 1
ATOM 1765 C C . PHE A 1 214 ? -15.500 10.638 15.328 1.00 86.38 214 PHE A C 1
ATOM 1767 O O . PHE A 1 214 ? -15.852 9.501 15.012 1.00 86.38 214 PHE A O 1
ATOM 1774 N N . LYS A 1 215 ? -15.100 11.552 14.442 1.00 88.88 215 LYS A N 1
ATOM 1775 C CA . LYS A 1 215 ? -14.921 11.292 13.018 1.00 88.88 215 LYS A CA 1
ATOM 1776 C C . LYS A 1 215 ? -13.459 11.447 12.635 1.00 88.88 215 LYS A C 1
ATOM 1778 O O . LYS A 1 215 ? -12.810 12.387 13.082 1.00 88.88 215 LYS A O 1
ATOM 1783 N N . GLN A 1 216 ? -12.971 10.557 11.784 1.00 88.00 216 GLN A N 1
ATOM 1784 C CA . GLN A 1 216 ? -11.610 10.585 11.260 1.00 88.00 216 GLN A CA 1
ATOM 1785 C C . GLN A 1 216 ? -11.623 10.292 9.762 1.00 88.00 216 GLN A C 1
ATOM 1787 O O . GLN A 1 216 ? -12.355 9.415 9.310 1.00 88.00 216 GLN A O 1
ATOM 1792 N N . ASN A 1 217 ? -10.806 11.021 9.006 1.00 88.12 217 ASN A N 1
ATOM 1793 C CA . ASN A 1 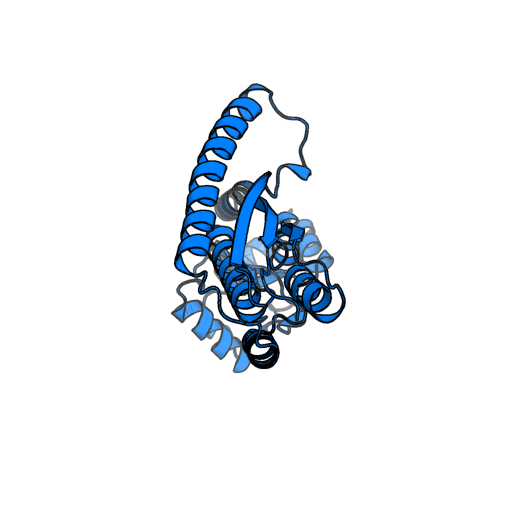217 ? -10.528 10.711 7.609 1.00 88.12 217 ASN A CA 1
ATOM 1794 C C . ASN A 1 217 ? -9.282 9.841 7.535 1.00 88.12 217 ASN A C 1
ATOM 1796 O O . ASN A 1 217 ? -8.288 10.169 8.172 1.00 88.12 217 ASN A O 1
ATOM 1800 N N . ILE A 1 218 ? -9.343 8.773 6.749 1.00 87.00 218 ILE A N 1
ATOM 1801 C CA . ILE A 1 218 ? -8.251 7.820 6.576 1.00 87.00 218 ILE A CA 1
ATOM 1802 C C . ILE A 1 218 ? -7.947 7.692 5.105 1.00 87.00 218 ILE A C 1
ATOM 1804 O O . ILE A 1 218 ? -8.838 7.401 4.301 1.00 87.00 218 ILE A O 1
ATOM 1808 N N . ASN A 1 219 ? -6.674 7.866 4.772 1.00 85.88 219 ASN A N 1
ATOM 1809 C CA . ASN A 1 219 ? -6.163 7.551 3.453 1.00 85.88 219 ASN A CA 1
ATOM 1810 C C . ASN A 1 219 ? -5.716 6.082 3.441 1.00 85.88 219 ASN A C 1
ATOM 1812 O O . ASN A 1 219 ? -4.669 5.724 3.985 1.00 85.88 219 ASN A O 1
ATOM 1816 N N . LEU A 1 220 ? -6.503 5.217 2.792 1.00 85.50 220 LEU A N 1
ATOM 1817 C CA . LEU A 1 220 ? -6.206 3.780 2.698 1.00 85.50 220 LEU A CA 1
ATOM 1818 C C . LEU A 1 220 ? -5.011 3.471 1.778 1.00 85.50 220 LEU A C 1
ATOM 1820 O O . LEU A 1 220 ? -4.609 2.318 1.666 1.00 85.50 220 LEU A O 1
ATOM 1824 N N . PHE A 1 221 ? -4.446 4.491 1.132 1.00 83.31 221 PHE A N 1
ATOM 1825 C CA . PHE A 1 221 ? -3.345 4.395 0.179 1.00 83.31 221 PHE A CA 1
ATOM 1826 C C . PHE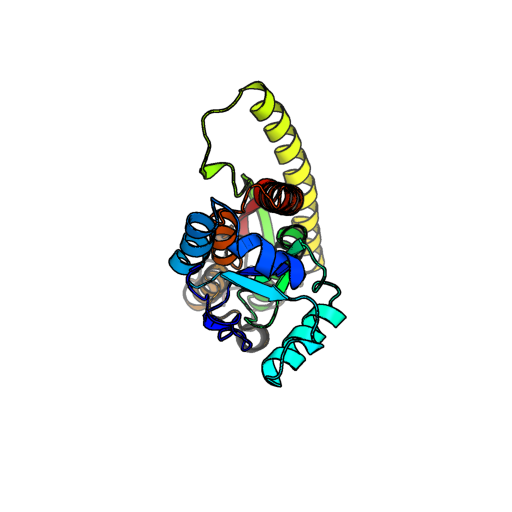 A 1 221 ? -2.044 5.051 0.646 1.00 83.31 221 PHE A C 1
ATOM 1828 O O . PHE A 1 221 ? -1.022 4.891 -0.023 1.00 83.31 221 PHE A O 1
ATOM 1835 N N . SER A 1 222 ? -2.050 5.761 1.780 1.00 77.19 222 SER A N 1
ATOM 1836 C CA . SER A 1 222 ? -0.903 6.573 2.225 1.00 77.19 222 SER A CA 1
ATOM 1837 C C . SER A 1 222 ? 0.396 5.775 2.377 1.00 77.19 222 SER A C 1
ATOM 1839 O O . SER A 1 222 ? 1.482 6.306 2.171 1.00 77.19 222 SER A O 1
ATOM 1841 N N . GLN A 1 223 ? 0.284 4.478 2.657 1.00 75.75 223 GLN A N 1
ATOM 1842 C CA . GLN A 1 223 ? 1.397 3.540 2.776 1.00 75.75 223 GLN A CA 1
ATOM 1843 C C . GLN A 1 223 ? 2.216 3.379 1.482 1.00 75.75 223 GLN A C 1
ATOM 1845 O O . GLN A 1 223 ? 3.431 3.242 1.520 1.00 75.75 223 GLN A O 1
ATOM 1850 N N . VAL A 1 224 ? 1.588 3.435 0.311 1.00 81.50 224 VAL A N 1
ATOM 1851 C CA . VAL A 1 224 ? 2.277 3.215 -0.978 1.00 81.50 224 VAL A CA 1
ATOM 1852 C C . VAL A 1 224 ? 2.338 4.463 -1.844 1.00 81.50 224 VAL A C 1
ATOM 1854 O O . VAL A 1 224 ? 2.874 4.419 -2.948 1.00 81.50 224 VAL A O 1
ATOM 1857 N N . GLU A 1 225 ? 1.816 5.584 -1.350 1.00 81.81 225 GLU A N 1
ATOM 1858 C CA . GLU A 1 225 ? 1.719 6.832 -2.100 1.00 81.81 225 GLU A CA 1
ATOM 1859 C C . GLU A 1 225 ? 3.089 7.330 -2.571 1.00 81.81 225 GLU A C 1
ATOM 1861 O O . GLU A 1 225 ? 3.241 7.660 -3.744 1.00 81.81 225 GLU A O 1
ATOM 1866 N N . THR A 1 226 ? 4.113 7.291 -1.713 1.00 82.00 226 THR A N 1
ATOM 1867 C CA . THR A 1 226 ? 5.487 7.651 -2.102 1.00 82.00 226 THR A CA 1
ATOM 1868 C C . THR A 1 226 ? 6.005 6.759 -3.229 1.00 82.00 226 THR A C 1
ATOM 1870 O O . THR A 1 226 ? 6.488 7.265 -4.238 1.00 82.00 226 THR A O 1
ATOM 1873 N N . SER A 1 227 ? 5.860 5.437 -3.106 1.00 85.12 227 SER A N 1
ATOM 1874 C CA . SER A 1 227 ? 6.329 4.489 -4.122 1.00 85.12 227 SER A CA 1
ATOM 1875 C C . SER A 1 227 ? 5.572 4.646 -5.450 1.00 85.12 227 SER A C 1
ATOM 1877 O O . SER A 1 227 ? 6.174 4.587 -6.520 1.00 85.12 227 SER A O 1
ATOM 1879 N N . LEU A 1 228 ? 4.263 4.909 -5.404 1.00 82.06 228 LEU A N 1
ATOM 1880 C CA . LEU A 1 228 ? 3.455 5.189 -6.59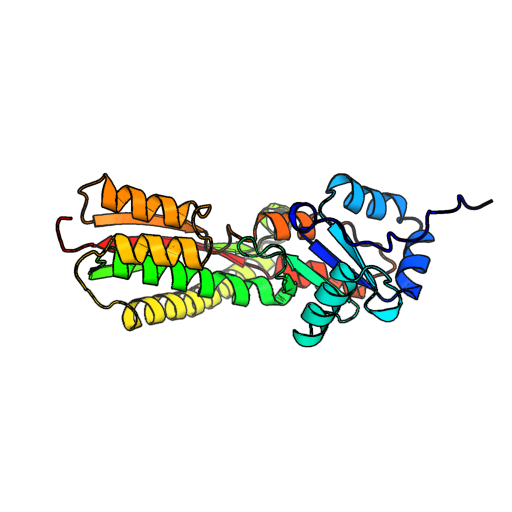3 1.00 82.06 228 LEU A CA 1
ATOM 1881 C C . LEU A 1 228 ? 3.796 6.541 -7.233 1.00 82.06 228 LEU A C 1
ATOM 1883 O O . LEU A 1 228 ? 3.803 6.634 -8.458 1.00 82.06 228 LEU A O 1
ATOM 1887 N N . ASN A 1 229 ? 4.120 7.568 -6.441 1.00 82.19 229 ASN A N 1
ATOM 1888 C CA . ASN A 1 229 ? 4.567 8.871 -6.944 1.00 82.19 229 ASN A CA 1
ATOM 1889 C C . ASN A 1 229 ? 5.884 8.732 -7.709 1.00 82.19 229 ASN A C 1
ATOM 1891 O O . ASN A 1 229 ? 6.002 9.232 -8.829 1.00 82.19 229 ASN A O 1
ATOM 1895 N N . VAL A 1 230 ? 6.838 7.981 -7.145 1.00 81.94 230 VAL A N 1
ATOM 1896 C CA . VAL A 1 230 ? 8.082 7.627 -7.840 1.00 81.94 230 VAL A CA 1
ATOM 1897 C C . VAL A 1 230 ? 7.749 6.916 -9.147 1.00 81.94 230 VAL A C 1
ATOM 1899 O O . VAL A 1 230 ? 8.196 7.359 -10.201 1.00 81.94 230 VAL A O 1
ATOM 1902 N N . ALA A 1 231 ? 6.888 5.894 -9.114 1.00 82.31 231 ALA A N 1
ATOM 1903 C CA . ALA A 1 231 ? 6.524 5.138 -10.310 1.00 82.31 231 ALA A CA 1
ATOM 1904 C C . ALA A 1 231 ? 5.839 6.010 -11.384 1.00 82.31 231 ALA A C 1
ATOM 1906 O O . ALA A 1 231 ? 6.074 5.827 -12.578 1.00 82.31 231 ALA A O 1
ATOM 1907 N N . ALA A 1 232 ? 5.017 6.980 -10.975 1.00 79.25 232 ALA A N 1
ATOM 1908 C CA . ALA A 1 232 ? 4.295 7.889 -11.866 1.00 79.25 232 ALA A CA 1
ATOM 1909 C C . ALA A 1 232 ? 5.218 8.907 -12.546 1.00 79.25 232 ALA A C 1
ATOM 1911 O O . ALA A 1 232 ? 4.941 9.341 -13.664 1.00 79.25 232 ALA A O 1
ATOM 1912 N N . SER A 1 233 ? 6.315 9.270 -11.879 1.00 79.12 233 SER A N 1
ATOM 1913 C CA . SER A 1 233 ? 7.313 10.218 -12.383 1.00 79.12 233 SER A CA 1
ATOM 1914 C C . SER A 1 233 ? 8.253 9.625 -13.444 1.00 79.12 233 SER A C 1
ATOM 1916 O O . SER A 1 233 ? 9.002 10.361 -14.089 1.00 79.12 233 SER A O 1
ATOM 1918 N N . LEU A 1 234 ? 8.215 8.303 -13.654 1.00 75.69 234 LEU A N 1
ATOM 1919 C CA . LEU A 1 234 ? 9.147 7.603 -14.534 1.00 75.69 234 LEU A CA 1
ATOM 1920 C C . LEU A 1 234 ? 8.954 7.947 -16.011 1.00 75.69 234 LEU A C 1
ATOM 1922 O O . LEU A 1 234 ? 7.876 7.783 -16.591 1.00 75.69 234 LEU A O 1
ATOM 1926 N N . VAL A 1 235 ? 10.053 8.334 -16.660 1.00 77.00 235 VAL A N 1
ATOM 1927 C CA . VAL A 1 235 ? 10.078 8.656 -18.090 1.00 77.00 235 VAL A CA 1
ATOM 1928 C C . VAL A 1 235 ? 10.515 7.431 -18.888 1.00 77.00 235 VAL A C 1
ATOM 1930 O O . VAL A 1 235 ? 11.671 7.307 -19.268 1.00 77.00 235 VAL A O 1
ATOM 1933 N N . ILE A 1 236 ? 9.588 6.512 -19.169 1.00 75.75 236 ILE A N 1
ATOM 1934 C CA . ILE A 1 236 ? 9.900 5.297 -19.943 1.00 75.75 236 ILE A CA 1
ATOM 1935 C C . ILE A 1 236 ? 10.199 5.639 -21.425 1.00 75.75 236 ILE A C 1
ATOM 1937 O O . ILE A 1 236 ? 9.363 6.306 -22.059 1.00 75.75 236 ILE A O 1
ATOM 1941 N N . PRO A 1 237 ? 11.333 5.171 -22.000 1.00 70.56 237 PRO A N 1
ATOM 1942 C CA . PRO A 1 237 ? 11.681 5.376 -23.408 1.00 70.56 237 PRO A CA 1
ATOM 1943 C C . PRO A 1 237 ? 10.609 4.859 -24.374 1.00 70.56 237 PRO A C 1
ATOM 1945 O O . PRO A 1 237 ? 9.919 3.876 -24.099 1.00 70.56 237 PRO A O 1
ATOM 1948 N N . GLU A 1 238 ? 10.483 5.495 -25.544 1.00 73.06 238 GLU A N 1
ATOM 1949 C CA . GLU A 1 238 ? 9.501 5.082 -26.564 1.00 73.06 238 GLU A CA 1
ATOM 1950 C C . GLU A 1 238 ? 9.791 3.693 -27.144 1.00 73.06 238 GLU A C 1
ATOM 1952 O O . GLU A 1 238 ? 8.865 3.012 -27.571 1.00 73.06 238 GLU A O 1
ATOM 1957 N N . SER A 1 239 ? 11.042 3.229 -27.109 1.00 70.69 239 SER A N 1
ATOM 1958 C CA . SER A 1 239 ? 11.412 1.860 -27.496 1.00 70.69 239 SER A CA 1
ATOM 1959 C C . SER A 1 239 ? 10.724 0.775 -26.651 1.00 70.69 239 SER A C 1
ATOM 1961 O O . SER A 1 239 ? 10.660 -0.379 -27.070 1.00 70.69 239 SER A O 1
ATOM 1963 N N . PHE A 1 240 ? 10.138 1.144 -25.506 1.00 74.19 240 PHE A N 1
ATOM 1964 C CA . PHE A 1 240 ? 9.422 0.262 -24.583 1.00 74.19 240 PHE A CA 1
ATOM 1965 C C . PHE A 1 240 ? 7.930 0.603 -24.523 1.00 74.19 240 PHE A C 1
ATOM 1967 O O . PHE A 1 240 ? 7.347 0.745 -23.445 1.00 74.19 240 PHE A O 1
ATOM 1974 N N . THR A 1 241 ? 7.291 0.731 -25.689 1.00 73.56 241 THR A N 1
ATOM 1975 C CA . THR A 1 241 ? 5.865 1.087 -25.813 1.00 73.56 241 THR A CA 1
ATOM 1976 C C . THR A 1 241 ? 4.952 0.224 -24.942 1.00 73.56 241 THR A C 1
ATOM 1978 O O . THR A 1 241 ? 4.057 0.763 -24.293 1.00 73.56 241 THR A O 1
ATOM 1981 N N . GLN A 1 242 ? 5.196 -1.088 -24.871 1.00 76.81 242 GLN A N 1
ATOM 1982 C CA . GLN A 1 242 ? 4.395 -2.011 -24.067 1.00 76.81 242 GLN A CA 1
ATOM 1983 C C . GLN A 1 242 ? 4.556 -1.758 -22.563 1.00 76.81 242 GLN A C 1
ATOM 1985 O O . GLN A 1 242 ? 3.554 -1.603 -21.874 1.00 76.81 242 GLN A O 1
ATOM 1990 N N . LEU A 1 243 ? 5.789 -1.628 -22.061 1.00 76.56 243 LEU A N 1
ATOM 1991 C CA . LEU A 1 243 ? 6.052 -1.296 -20.654 1.00 76.56 243 LEU A CA 1
ATOM 1992 C C . LEU A 1 243 ? 5.442 0.056 -20.283 1.00 76.56 243 LEU A C 1
ATOM 1994 O O . LEU A 1 243 ? 4.785 0.195 -19.257 1.00 76.56 243 LEU A O 1
ATOM 1998 N N . LYS A 1 244 ? 5.626 1.055 -21.148 1.00 77.38 244 LYS A N 1
ATOM 1999 C CA . LYS A 1 244 ? 5.071 2.396 -20.976 1.00 77.38 244 LYS A CA 1
ATOM 2000 C C . LYS A 1 244 ? 3.546 2.377 -20.949 1.00 77.38 244 LYS A C 1
ATOM 2002 O O . LYS A 1 244 ? 2.948 3.091 -20.145 1.00 77.38 244 LYS A O 1
ATOM 2007 N N . ALA A 1 245 ? 2.914 1.590 -21.819 1.00 77.50 245 ALA A N 1
ATOM 2008 C CA . ALA A 1 245 ? 1.467 1.417 -21.841 1.00 77.50 245 ALA A CA 1
ATOM 2009 C C . ALA A 1 245 ? 0.976 0.722 -20.566 1.00 77.50 245 ALA A C 1
ATOM 2011 O O . ALA A 1 245 ? 0.052 1.234 -19.936 1.00 77.50 245 ALA A O 1
ATOM 2012 N N . SER A 1 246 ? 1.629 -0.367 -20.151 1.00 75.31 246 SER A N 1
ATOM 2013 C CA . SER A 1 246 ? 1.318 -1.091 -18.916 1.00 75.31 246 SER A CA 1
ATOM 2014 C C . SER A 1 246 ? 1.470 -0.200 -17.686 1.00 75.31 246 SER A C 1
ATOM 2016 O O . SER A 1 246 ? 0.519 -0.063 -16.930 1.00 75.31 246 SER A O 1
ATOM 2018 N N . LEU A 1 247 ? 2.595 0.506 -17.530 1.00 75.50 247 LEU A N 1
ATOM 2019 C CA . LEU A 1 247 ? 2.832 1.426 -16.413 1.00 75.50 247 LEU A CA 1
ATOM 2020 C C . LEU A 1 247 ? 1.777 2.527 -16.349 1.00 75.50 247 LEU A C 1
ATOM 2022 O O . LEU A 1 247 ? 1.171 2.766 -15.305 1.00 75.50 247 LEU A O 1
ATOM 2026 N N . LYS A 1 248 ? 1.543 3.199 -17.484 1.00 76.62 248 LYS A N 1
ATOM 2027 C CA . LYS A 1 248 ? 0.539 4.261 -17.563 1.00 76.62 248 LYS A CA 1
ATOM 2028 C C . LYS A 1 248 ? -0.837 3.725 -17.225 1.00 76.62 248 LYS A C 1
ATOM 2030 O O . LYS A 1 248 ? -1.574 4.427 -16.548 1.00 76.62 248 LYS A O 1
ATOM 2035 N N . LYS A 1 249 ? -1.187 2.529 -17.695 1.00 78.12 249 LYS A N 1
ATOM 2036 C CA . LYS A 1 249 ? -2.460 1.894 -17.377 1.00 78.12 249 LYS A CA 1
ATOM 2037 C C . LYS A 1 249 ? -2.557 1.621 -15.876 1.00 78.12 249 LYS A C 1
ATOM 2039 O O . LYS A 1 249 ? -3.448 2.168 -15.240 1.00 78.12 249 LYS A O 1
ATOM 2044 N N . SER A 1 250 ? -1.603 0.893 -15.303 1.00 75.38 250 SER A N 1
ATOM 2045 C CA . SER A 1 250 ? -1.611 0.506 -13.889 1.00 75.38 250 SER A CA 1
ATOM 2046 C C . SER A 1 250 ? -1.669 1.710 -12.950 1.00 75.38 250 SER A C 1
ATOM 2048 O O . SER A 1 250 ? -2.491 1.739 -12.041 1.00 75.38 250 SER A O 1
ATOM 2050 N N . ILE A 1 251 ? -0.866 2.751 -13.193 1.00 76.56 251 ILE A N 1
ATOM 2051 C CA . ILE A 1 251 ? -0.858 3.951 -12.342 1.00 76.56 251 ILE A CA 1
ATOM 2052 C C . ILE A 1 251 ? -2.104 4.808 -12.553 1.00 76.56 251 ILE A C 1
ATOM 2054 O O . ILE A 1 251 ? -2.666 5.307 -11.582 1.00 76.56 251 ILE A O 1
ATOM 2058 N N . LYS A 1 252 ? -2.564 4.992 -13.798 1.00 71.75 252 LYS A N 1
ATOM 2059 C CA . LYS A 1 252 ? -3.779 5.785 -14.060 1.00 71.75 252 LYS A CA 1
ATOM 2060 C C . LYS A 1 252 ? -5.035 5.125 -13.516 1.00 71.75 252 LYS A C 1
ATOM 2062 O O . LYS A 1 252 ? -5.946 5.835 -13.108 1.00 71.75 252 LYS A O 1
ATOM 2067 N N . GLU A 1 253 ? -5.091 3.799 -13.553 1.00 72.75 253 GLU A N 1
ATOM 2068 C CA . GLU A 1 253 ? -6.230 3.025 -13.062 1.00 72.75 253 GLU A CA 1
ATOM 2069 C C . GLU A 1 253 ? -6.182 2.813 -11.545 1.00 72.75 253 GLU A C 1
ATOM 2071 O O . GLU A 1 253 ? -7.216 2.491 -10.962 1.00 72.75 253 GLU A O 1
ATOM 2076 N N . THR A 1 254 ? -5.029 3.038 -10.902 1.00 76.38 254 THR A N 1
ATOM 2077 C CA . THR A 1 254 ? -4.909 3.010 -9.441 1.00 76.38 254 THR A CA 1
ATOM 2078 C C . THR A 1 254 ? -5.694 4.168 -8.835 1.00 76.38 254 THR A C 1
ATOM 2080 O O . THR A 1 254 ? -5.447 5.341 -9.135 1.00 76.38 254 THR A O 1
ATOM 2083 N N . ARG A 1 255 ? -6.632 3.839 -7.946 1.00 77.25 255 ARG A N 1
ATOM 2084 C CA . ARG A 1 255 ? -7.482 4.824 -7.269 1.00 77.25 255 ARG A CA 1
ATOM 2085 C C . ARG A 1 255 ? -7.058 5.014 -5.828 1.00 77.25 255 ARG A C 1
ATOM 2087 O O . ARG A 1 255 ? -6.933 4.035 -5.109 1.00 77.25 255 ARG A O 1
ATOM 2094 N N . LYS A 1 256 ? -6.914 6.259 -5.383 1.00 79.31 256 LYS A N 1
ATOM 2095 C CA . LYS A 1 256 ? -6.774 6.599 -3.965 1.00 79.31 256 LYS A CA 1
ATOM 2096 C C . LYS A 1 256 ? -8.161 6.568 -3.322 1.00 79.31 256 LYS A C 1
ATOM 2098 O O . LYS A 1 256 ? -9.116 7.093 -3.892 1.00 79.31 256 LYS A O 1
ATOM 2103 N N . TYR A 1 257 ? -8.268 5.972 -2.136 1.00 80.62 257 TYR A N 1
ATOM 2104 C CA . TYR A 1 257 ? -9.509 5.957 -1.358 1.00 80.62 257 TYR A CA 1
ATOM 2105 C C . TYR A 1 257 ? -9.310 6.710 -0.051 1.00 80.62 257 TYR A C 1
ATOM 2107 O O . TYR A 1 257 ? -8.516 6.288 0.795 1.00 80.62 257 TYR A O 1
ATOM 2115 N N . THR A 1 258 ? -10.096 7.768 0.129 1.00 84.31 258 THR A N 1
ATOM 2116 C CA . THR A 1 258 ? -10.237 8.439 1.421 1.00 84.31 258 THR A CA 1
ATOM 2117 C C . THR A 1 258 ? -11.583 8.072 2.019 1.00 84.31 258 THR A C 1
ATOM 2119 O O . THR A 1 258 ? -12.639 8.278 1.406 1.00 84.31 258 THR A O 1
ATOM 2122 N N . VAL A 1 259 ? -11.549 7.527 3.231 1.00 86.25 259 VAL A N 1
ATOM 2123 C CA . VAL A 1 259 ? -12.746 7.135 3.973 1.00 86.25 259 VAL A CA 1
ATOM 2124 C C . VAL A 1 259 ? -12.897 8.006 5.211 1.00 86.25 259 VAL A C 1
ATOM 2126 O O . VAL A 1 259 ? -11.969 8.138 6.000 1.00 86.25 259 VAL A O 1
ATOM 2129 N N . THR A 1 260 ? -14.072 8.599 5.398 1.00 86.81 260 THR A N 1
ATOM 2130 C CA . THR A 1 260 ? -14.470 9.160 6.688 1.00 86.81 260 THR A CA 1
ATOM 2131 C C . THR A 1 260 ? -15.122 8.066 7.505 1.00 86.81 260 THR A C 1
ATOM 2133 O O . THR A 1 260 ? -16.088 7.436 7.069 1.00 86.81 260 THR A O 1
ATOM 2136 N N . ILE A 1 261 ? -14.631 7.889 8.717 1.00 87.88 261 ILE A N 1
ATOM 2137 C CA . ILE A 1 261 ? -15.131 6.912 9.666 1.00 87.88 261 ILE A CA 1
ATOM 2138 C C . ILE A 1 261 ? -15.684 7.668 10.856 1.00 87.88 261 ILE A C 1
ATOM 2140 O O . ILE A 1 261 ? -14.998 8.534 11.394 1.00 87.88 261 ILE A O 1
ATOM 2144 N N . ALA A 1 262 ? -16.907 7.351 11.264 1.00 88.69 262 ALA A N 1
ATOM 2145 C CA . ALA A 1 262 ? -17.405 7.710 12.581 1.00 88.69 262 ALA A CA 1
ATOM 2146 C C . ALA A 1 262 ? -17.247 6.500 13.502 1.00 88.69 262 ALA A C 1
ATOM 2148 O O . ALA A 1 262 ? -17.723 5.411 13.183 1.00 88.69 262 ALA A O 1
ATOM 2149 N N . LEU A 1 263 ? -16.553 6.69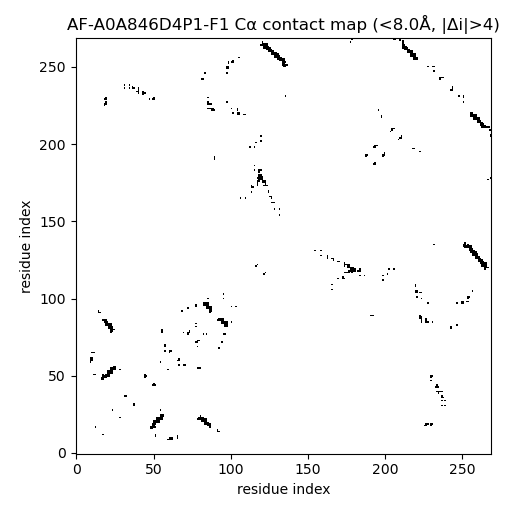4 14.617 1.00 88.38 263 LEU A N 1
ATOM 2150 C CA . LEU A 1 263 ? -16.284 5.654 15.603 1.00 88.38 263 LEU A CA 1
ATOM 2151 C C . LEU A 1 263 ? -17.054 5.937 16.881 1.00 88.38 263 LEU A C 1
ATOM 2153 O O . LEU A 1 263 ? -17.172 7.096 17.281 1.00 88.38 263 LEU A O 1
ATOM 2157 N N . ASP A 1 264 ? -17.519 4.873 17.528 1.00 88.94 264 ASP A N 1
ATOM 2158 C CA . ASP A 1 264 ? -18.053 4.904 18.885 1.00 88.94 264 ASP A CA 1
ATOM 2159 C C . ASP A 1 264 ? -17.379 3.827 19.733 1.00 88.94 264 ASP A C 1
ATOM 2161 O O . ASP A 1 264 ? -17.530 2.633 19.472 1.00 88.94 264 ASP A O 1
ATOM 2165 N N . PHE A 1 265 ? -16.646 4.232 20.762 1.00 83.12 265 PHE A N 1
ATOM 2166 C CA . PHE A 1 265 ? -15.952 3.327 21.667 1.00 83.12 265 PHE A CA 1
ATOM 2167 C C . PHE A 1 265 ? -16.829 2.774 22.791 1.00 83.12 265 PHE A C 1
ATOM 2169 O O . PHE A 1 265 ? -16.374 1.873 23.481 1.00 83.12 265 PHE A O 1
ATOM 2176 N N . GLY A 1 266 ? -18.052 3.281 23.006 1.00 70.50 266 GLY A N 1
ATOM 2177 C CA . GLY A 1 266 ? -19.065 2.738 23.933 1.00 70.50 266 GLY A CA 1
ATOM 2178 C C . GLY A 1 266 ? -18.713 2.663 25.434 1.00 70.50 266 GLY A C 1
ATOM 2179 O O . GLY A 1 266 ? -19.609 2.668 26.275 1.00 70.50 266 GLY A O 1
ATOM 2180 N N . TYR A 1 267 ? -17.431 2.655 25.792 1.00 66.75 267 TYR A N 1
ATOM 2181 C CA . TYR A 1 267 ? -16.875 2.466 27.125 1.00 66.75 267 TYR A CA 1
ATOM 2182 C C . TYR A 1 267 ? -15.908 3.605 27.434 1.00 66.75 267 TYR A C 1
ATOM 2184 O O . TYR A 1 267 ? -15.049 3.933 26.609 1.00 66.75 267 TYR A O 1
ATOM 2192 N N . LYS A 1 268 ? -15.986 4.183 28.636 1.00 62.59 268 LYS A N 1
ATOM 2193 C CA . LYS A 1 268 ? -14.907 5.044 29.141 1.00 62.59 268 LYS A CA 1
ATOM 2194 C C . LYS A 1 268 ? -13.675 4.171 29.393 1.00 62.59 268 LYS A C 1
ATOM 2196 O O . LYS A 1 268 ? -13.821 3.102 29.977 1.00 62.59 268 LYS A O 1
ATOM 2201 N N . SER A 1 269 ? -12.527 4.604 28.868 1.00 58.47 269 SER A N 1
ATOM 2202 C CA . SER A 1 269 ? -11.212 3.994 29.109 1.00 58.47 269 SER A CA 1
ATOM 2203 C C . SER A 1 269 ? -10.857 4.019 30.588 1.00 58.47 269 SER A C 1
ATOM 2205 O O . SER A 1 269 ? -11.113 5.091 31.193 1.00 58.47 269 SER A O 1
#

Mean predicted aligned error: 9.61 Å

Radius of gyration: 21.62 Å; Cα contacts (8 Å, |Δi|>4): 382; chains: 1; bounding box: 54×37×58 Å

Foldseek 3Di:
DPDDDPPAPLDDDDLVQAFKEAEAAPVVVVVLCVFPCSVVQVCLCVVSSHYYYDYLDLVSHDDPVSSVLSVVCVVVVQSDHLFMWGAFLQDSSDTDGLLCLQVVQLVVLLVLVLVLCQLLQWPDKDKDFPDKAQQPVVPDPDDDPVVVVVVVVVSVVVSVVVRVVSVVVSVVSRPRDHHDVVVNVVSCVVRVVCPPPQSVVVSCCSVPPQDQKDKDKDWSCPRRSSSLVSLSSRDDGPVPVVSVVVSCCSRRVDIIIIMMMITGNPDGD

Sequence (269 aa):
MPVGYEPYPKKIPSANERRVIIVLPGDKIEQIRNDKNYDKFYQSIQTNDQTWLMDNLIENYQDPETISFLKKLDHENILDNGNILVQSSEDPMKYFLADKVENKVVLPKWYHYITICNYLGATSIDLKITDVTNFAEETNVKAKILGLIYNLYLSAKISRDKKKELENHAKMELKKEPPNLDLVKEYVKKYSLEKDADISFIINNRQFNKDLKFKQNINLFSQVETSLNVAASLVIPESFTQLKASLKKSIKETRKYTVTIALDFGYKS

Nearest PDB structures (foldseek):
  6sg9-assembly1_F4  TM=2.947E-01  e=1.813E+00  Trypanosoma brucei brucei
  6c96-assembly1_A  TM=1.881E-01  e=4.176E+00  Mus musculus

pLDDT: mean 78.08, std 13.49, range [28.39, 95.5]

Secondary structure (DSSP, 8-state):
----PPPP-SSPPPTTT-SEEEEE-HHHHHHHHTSTTHHHHHHHHHHHS-EEEEES-GGG---HHHHHHHHHHHHTT---TT-EEEE-SS-TT-EEEGGGHHHHHHHHHHHHHHHHHHHTT--EEEEEEEEEEETTGGG---S-HHHHHHHHHHHHHHHHHHHHHHHHHHHHH---PPP-HHHHHHHHHHTTGGG-HHHHHHHHHHHH---SEEEEEEETTHHHHHHHHHHHH----GGGHHHHHHHHHHHHH-EEEEEEEEEE--S--

Solvent-accessible surface area (backbone atoms only — not comparable to full-atom values): 14956 Å² total; per-residue (Å²): 129,82,80,82,72,76,78,75,75,61,59,73,74,56,52,91,46,47,29,27,38,41,26,35,50,66,72,53,58,60,50,45,71,71,40,96,50,27,69,58,28,51,46,41,32,60,77,57,63,21,51,40,81,40,59,54,58,61,83,78,44,80,41,68,68,49,43,54,52,48,52,52,36,45,75,69,71,59,44,47,71,62,34,42,31,31,30,40,68,68,40,57,90,38,71,36,50,51,73,46,40,61,74,68,36,36,56,55,51,49,49,54,51,51,54,45,39,28,32,60,8,27,63,45,76,47,80,39,80,74,44,76,45,42,63,51,56,86,78,58,92,81,77,58,76,72,57,51,54,54,51,51,53,52,47,57,50,51,51,49,55,52,44,50,52,54,51,50,50,50,65,72,67,57,72,55,42,77,62,36,70,64,62,40,55,53,50,35,63,76,60,55,40,79,81,39,64,67,58,47,48,55,53,49,42,61,74,74,42,87,70,46,61,52,75,48,79,40,63,46,41,64,66,39,44,67,23,49,51,55,58,68,64,53,50,68,48,78,94,40,54,67,46,44,50,50,51,51,47,25,46,46,68,34,61,41,44,32,32,38,34,39,41,28,28,86,56,89,125